Protein AF-A0A938SWK2-F1 (afdb_monomer)

Sequence (188 aa):
MWRLCRAVLAQYRLDPADELHGLPHWARVARNGYWLAAATGVSPRLVEPFALLHDACRENEDRDPGHGPRAAALAAVLTPELLELAAPQIELLREACAQHTRGRTVAHPELQVCWDADRLDLVRLGFALDRRRLCTEAARAVAEGELRLPPMDLPLFLARRWRVDSRGQTVPVLEFTPDLEDDDSDDE

Structure (mmCIF, N/CA/C/O backbone):
data_AF-A0A938SWK2-F1
#
_entry.id   AF-A0A938SWK2-F1
#
loop_
_atom_site.group_PDB
_atom_site.id
_atom_site.type_symbol
_atom_site.label_atom_id
_atom_site.label_alt_id
_atom_site.label_comp_id
_atom_site.label_asym_id
_atom_site.label_entity_id
_atom_site.label_seq_id
_atom_site.pdbx_PDB_ins_code
_atom_site.Cartn_x
_atom_site.Cartn_y
_atom_site.Cartn_z
_atom_site.occupancy
_atom_site.B_iso_or_equiv
_atom_site.auth_seq_id
_atom_site.auth_comp_id
_atom_site.auth_asym_id
_atom_site.auth_atom_id
_atom_site.pdbx_PDB_model_num
ATOM 1 N N . MET A 1 1 ? 0.330 13.004 -6.928 1.00 93.12 1 MET A N 1
ATOM 2 C CA . MET A 1 1 ? 0.401 11.529 -7.045 1.00 93.12 1 MET A CA 1
ATOM 3 C C . MET A 1 1 ? 0.484 10.944 -8.464 1.00 93.12 1 MET A C 1
ATOM 5 O O . MET A 1 1 ? 1.316 10.075 -8.679 1.00 93.12 1 MET A O 1
ATOM 9 N N . TRP A 1 2 ? -0.280 11.394 -9.474 1.00 94.44 2 TRP A N 1
ATOM 10 C CA . TRP A 1 2 ? -0.190 10.841 -10.852 1.00 94.44 2 TRP A CA 1
ATOM 11 C C . TRP A 1 2 ? 1.237 10.774 -11.449 1.00 94.44 2 TRP A C 1
ATOM 13 O O . TRP A 1 2 ? 1.563 9.857 -12.200 1.00 94.44 2 TRP A O 1
ATOM 23 N N . ARG A 1 3 ? 2.119 11.721 -11.090 1.00 96.69 3 ARG A N 1
ATOM 24 C CA . ARG A 1 3 ? 3.542 11.701 -11.476 1.00 96.69 3 ARG A CA 1
ATOM 25 C C . ARG A 1 3 ? 4.285 10.487 -10.913 1.00 96.69 3 ARG A C 1
ATOM 27 O O . ARG A 1 3 ? 5.066 9.887 -11.646 1.00 96.69 3 ARG A O 1
ATOM 34 N N . LEU A 1 4 ? 4.020 10.120 -9.656 1.00 97.94 4 LEU A N 1
ATOM 35 C CA . LEU A 1 4 ? 4.579 8.920 -9.036 1.00 97.94 4 LEU A CA 1
ATOM 36 C C . LEU A 1 4 ? 4.085 7.671 -9.762 1.00 97.94 4 LEU A C 1
ATOM 38 O O . LEU A 1 4 ? 4.905 6.853 -10.155 1.00 97.94 4 LEU A O 1
ATOM 42 N N . CYS A 1 5 ? 2.775 7.566 -10.018 1.00 98.06 5 CYS A N 1
ATOM 43 C CA . CYS A 1 5 ? 2.208 6.432 -10.753 1.00 98.06 5 CYS A CA 1
ATOM 44 C C . CYS A 1 5 ? 2.909 6.230 -12.105 1.00 98.06 5 CYS A C 1
ATOM 46 O O . CYS A 1 5 ? 3.379 5.134 -12.398 1.00 98.06 5 CYS A O 1
ATOM 48 N N . ARG A 1 6 ? 3.099 7.302 -12.887 1.00 96.75 6 ARG A N 1
ATOM 49 C CA . ARG A 1 6 ? 3.852 7.226 -14.150 1.00 96.75 6 ARG A CA 1
ATOM 50 C C . ARG A 1 6 ? 5.301 6.778 -13.968 1.00 96.75 6 ARG A C 1
ATOM 52 O O . ARG A 1 6 ? 5.783 5.984 -14.767 1.00 96.75 6 ARG A O 1
ATOM 59 N N . ALA A 1 7 ? 6.000 7.293 -12.957 1.00 97.69 7 ALA A N 1
ATOM 60 C CA . ALA A 1 7 ? 7.386 6.910 -12.687 1.00 97.69 7 ALA A CA 1
ATOM 61 C C . ALA A 1 7 ? 7.504 5.427 -12.296 1.00 97.69 7 ALA A C 1
ATOM 63 O O . ALA A 1 7 ? 8.411 4.737 -12.753 1.00 97.69 7 ALA A O 1
ATOM 64 N N . VAL A 1 8 ? 6.557 4.929 -11.500 1.00 98.06 8 VAL A N 1
ATOM 65 C CA . VAL A 1 8 ? 6.481 3.524 -11.089 1.00 98.06 8 VAL A CA 1
ATOM 66 C C . VAL A 1 8 ? 6.147 2.612 -12.271 1.00 98.06 8 VAL A C 1
ATOM 68 O O . VAL A 1 8 ? 6.822 1.602 -12.469 1.00 98.06 8 VAL A O 1
ATOM 71 N N . LEU A 1 9 ? 5.151 2.973 -13.083 1.00 97.88 9 LEU A N 1
ATOM 72 C CA . LEU A 1 9 ? 4.766 2.200 -14.267 1.00 97.88 9 LEU A CA 1
ATOM 73 C C . LEU A 1 9 ? 5.890 2.137 -15.306 1.00 97.88 9 LEU A C 1
ATOM 75 O O . LEU A 1 9 ? 6.043 1.119 -15.967 1.00 97.88 9 LEU A O 1
ATOM 79 N N . ALA A 1 10 ? 6.720 3.179 -15.417 1.00 96.88 10 ALA A N 1
ATOM 80 C CA . ALA A 1 10 ? 7.846 3.195 -16.351 1.00 96.88 10 ALA A CA 1
ATOM 81 C C . ALA A 1 10 ? 8.914 2.121 -16.063 1.00 96.88 10 ALA A C 1
ATOM 83 O O . ALA A 1 10 ? 9.651 1.752 -16.975 1.00 96.88 10 ALA A O 1
ATOM 84 N N . GLN A 1 11 ? 9.014 1.629 -14.821 1.00 95.62 11 GLN A N 1
ATOM 85 C CA . GLN A 1 11 ? 9.920 0.530 -14.458 1.00 95.62 11 GLN A CA 1
ATOM 86 C C . GLN A 1 11 ? 9.212 -0.816 -14.258 1.00 95.62 11 GLN A C 1
ATOM 88 O O . GLN A 1 11 ? 9.892 -1.840 -14.171 1.00 95.62 11 GLN A O 1
ATOM 93 N N . TYR A 1 12 ? 7.878 -0.824 -14.166 1.00 97.12 12 TYR A N 1
ATOM 94 C CA . TYR A 1 12 ? 7.099 -2.028 -13.891 1.00 97.12 12 TYR A CA 1
ATOM 95 C C . TYR A 1 12 ? 7.211 -3.012 -15.058 1.00 97.12 12 TYR A C 1
ATOM 97 O O . TYR A 1 12 ? 7.141 -2.623 -16.223 1.00 97.12 12 TYR A O 1
ATOM 105 N N . ARG A 1 13 ? 7.447 -4.289 -14.743 1.00 95.19 13 ARG A N 1
ATOM 106 C CA . ARG A 1 13 ? 7.787 -5.319 -15.741 1.00 95.19 13 ARG A CA 1
ATOM 107 C C . ARG A 1 13 ? 6.675 -6.327 -16.008 1.00 95.19 13 ARG A C 1
ATOM 109 O O . ARG A 1 13 ? 6.827 -7.145 -16.912 1.00 95.19 13 ARG A O 1
ATOM 116 N N . LEU A 1 14 ? 5.616 -6.295 -15.209 1.00 96.69 14 LEU A N 1
ATOM 117 C CA . LEU A 1 14 ? 4.466 -7.189 -15.319 1.00 96.69 14 LEU A CA 1
ATOM 118 C C . LEU A 1 14 ? 3.291 -6.438 -15.957 1.00 96.69 14 LEU A C 1
ATOM 120 O O . LEU A 1 14 ? 3.432 -5.268 -16.321 1.00 96.69 14 LEU A O 1
ATOM 124 N N . ASP A 1 15 ? 2.156 -7.109 -16.141 1.00 97.38 15 ASP A N 1
ATOM 125 C CA . ASP A 1 15 ? 0.978 -6.501 -16.763 1.00 97.38 15 ASP A CA 1
ATOM 126 C C . ASP A 1 15 ? 0.305 -5.513 -15.791 1.00 97.38 15 ASP A C 1
ATOM 128 O O . ASP A 1 15 ? -0.212 -5.934 -14.755 1.00 97.38 15 ASP A O 1
ATOM 132 N N . PRO A 1 16 ? 0.260 -4.197 -16.088 1.00 97.50 16 PRO A N 1
ATOM 133 C CA . PRO A 1 16 ? -0.440 -3.238 -15.237 1.00 97.50 16 PRO A CA 1
ATOM 134 C C . PRO A 1 16 ? -1.932 -3.548 -15.071 1.00 97.50 16 PRO A C 1
ATOM 136 O O . PRO A 1 16 ? -2.518 -3.124 -14.077 1.00 97.50 16 PRO A O 1
ATOM 139 N N . ALA A 1 17 ? -2.539 -4.258 -16.027 1.00 97.44 17 ALA A N 1
ATOM 140 C CA . ALA A 1 17 ? -3.948 -4.632 -15.990 1.00 97.44 17 ALA A CA 1
ATOM 141 C C . ALA A 1 17 ? -4.224 -5.916 -15.198 1.00 97.44 17 ALA A C 1
ATOM 143 O O . ALA A 1 17 ? -5.390 -6.290 -15.071 1.00 97.44 17 ALA A O 1
ATOM 144 N N . ASP A 1 18 ? -3.194 -6.577 -14.661 1.00 96.00 18 ASP A N 1
ATOM 145 C CA . ASP A 1 18 ? -3.377 -7.776 -13.855 1.00 96.00 18 ASP A CA 1
ATOM 146 C C . ASP A 1 18 ? -4.221 -7.485 -12.600 1.00 96.00 18 ASP A C 1
ATOM 148 O O . ASP A 1 18 ? -3.966 -6.552 -11.833 1.00 96.00 18 ASP A O 1
ATOM 152 N N . GLU A 1 19 ? -5.247 -8.304 -12.374 1.00 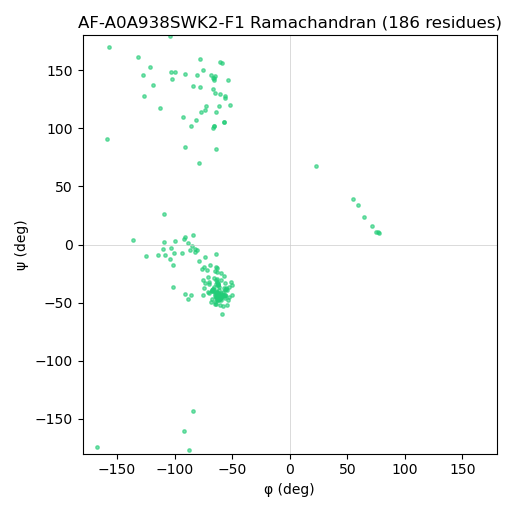94.31 19 GLU A N 1
ATOM 153 C CA . GLU A 1 19 ? -6.183 -8.122 -11.260 1.00 94.31 19 GLU A CA 1
ATOM 154 C C . GLU A 1 19 ? -5.591 -8.515 -9.898 1.00 94.31 19 GLU A C 1
ATOM 156 O O . GLU A 1 19 ? -6.116 -8.102 -8.855 1.00 94.31 19 GLU A O 1
ATOM 161 N N . LE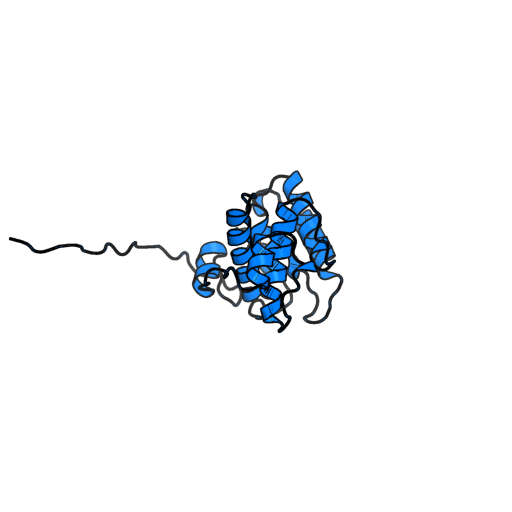U A 1 20 ? -4.516 -9.312 -9.884 1.00 94.06 20 LEU A N 1
ATOM 162 C CA . LEU A 1 20 ? -3.915 -9.877 -8.678 1.00 94.06 20 LEU A CA 1
ATOM 163 C C . LEU A 1 20 ? -2.823 -8.968 -8.104 1.00 94.06 20 LEU A C 1
ATOM 165 O O . LEU A 1 20 ? -2.799 -8.768 -6.886 1.00 94.06 20 LEU A O 1
ATOM 169 N N . HIS A 1 21 ? -1.962 -8.393 -8.944 1.00 95.12 21 HIS A N 1
ATOM 170 C CA . HIS A 1 21 ? -0.812 -7.585 -8.517 1.00 95.12 21 HIS A CA 1
ATOM 171 C C . HIS A 1 21 ? -0.606 -6.285 -9.317 1.00 95.12 21 HIS A C 1
ATOM 173 O O . HIS A 1 21 ? 0.366 -5.574 -9.052 1.00 95.12 21 HIS A O 1
ATOM 179 N N . GLY A 1 22 ? -1.499 -5.953 -10.257 1.00 97.00 22 GLY A N 1
ATOM 180 C CA . GLY A 1 22 ? -1.452 -4.727 -11.058 1.00 97.00 22 GLY A CA 1
ATOM 181 C C . GLY A 1 22 ? -2.237 -3.543 -10.470 1.00 97.00 22 GLY A C 1
ATOM 182 O O . GLY A 1 22 ? -2.585 -3.491 -9.286 1.00 97.00 22 GLY A O 1
ATOM 183 N N . LEU A 1 23 ? -2.556 -2.569 -11.328 1.00 98.25 23 LEU A N 1
ATOM 184 C CA . LEU A 1 23 ? -3.271 -1.333 -10.985 1.00 98.25 23 LEU A CA 1
ATOM 185 C C . LEU A 1 23 ? -4.621 -1.550 -10.279 1.00 98.25 23 LEU A C 1
ATOM 187 O O . LEU A 1 23 ? -4.901 -0.781 -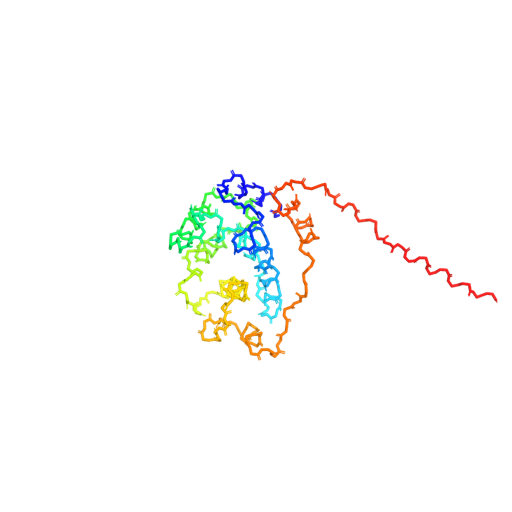9.353 1.00 98.25 23 LEU A O 1
ATOM 191 N N . PRO A 1 24 ? -5.455 -2.551 -10.637 1.00 98.31 24 PRO A N 1
ATOM 192 C CA . PRO A 1 24 ? -6.675 -2.852 -9.890 1.00 98.31 24 PRO A CA 1
ATOM 193 C C . PRO A 1 24 ? -6.412 -3.136 -8.408 1.00 98.31 24 PRO A C 1
ATOM 195 O O . PRO A 1 24 ? -7.077 -2.568 -7.539 1.00 98.31 24 PRO A O 1
ATOM 198 N N . HIS A 1 25 ? -5.406 -3.963 -8.108 1.00 98.19 25 HIS A N 1
ATOM 199 C CA . HIS A 1 25 ? -4.996 -4.255 -6.738 1.00 98.19 25 HIS A CA 1
ATOM 200 C C . HIS A 1 25 ? -4.469 -2.999 -6.044 1.00 98.19 25 HIS A C 1
ATOM 202 O O . HIS A 1 25 ? -4.972 -2.628 -4.982 1.00 98.19 25 HIS A O 1
ATOM 208 N N . TRP A 1 26 ? -3.535 -2.277 -6.667 1.00 98.62 26 TRP A N 1
ATOM 209 C CA . TRP A 1 26 ? -2.960 -1.070 -6.069 1.00 98.62 26 TRP A CA 1
ATOM 210 C C . TRP A 1 26 ? -4.047 -0.037 -5.745 1.00 98.62 26 TRP A C 1
ATOM 212 O O . TRP A 1 26 ? -4.029 0.582 -4.679 1.00 98.62 26 TRP A O 1
ATOM 222 N N . ALA A 1 27 ? -5.030 0.147 -6.631 1.00 98.62 27 ALA A N 1
ATOM 223 C CA . ALA A 1 27 ? -6.137 1.071 -6.408 1.00 98.62 27 ALA A CA 1
ATOM 224 C C . ALA A 1 27 ? -6.988 0.648 -5.204 1.00 98.62 27 ALA A C 1
ATOM 226 O O . ALA A 1 27 ? -7.295 1.482 -4.344 1.00 98.62 27 ALA A O 1
ATOM 227 N N . ARG A 1 28 ? -7.324 -0.646 -5.090 1.00 98.69 28 ARG A N 1
ATOM 228 C CA . ARG A 1 28 ? -8.051 -1.191 -3.931 1.00 98.69 28 ARG A CA 1
ATOM 229 C C . ARG A 1 28 ? -7.277 -0.985 -2.632 1.00 98.69 28 ARG A C 1
ATOM 231 O O . ARG A 1 28 ? -7.895 -0.548 -1.659 1.00 98.69 28 ARG A O 1
ATOM 238 N N . VAL A 1 29 ? -5.955 -1.185 -2.629 1.00 98.81 29 VAL A N 1
ATOM 239 C CA . VAL A 1 29 ? -5.083 -0.880 -1.478 1.00 98.81 29 VAL A CA 1
ATOM 240 C C . VAL A 1 29 ? -5.158 0.601 -1.115 1.00 98.81 29 VAL A C 1
ATOM 242 O O . VAL A 1 29 ? -5.404 0.932 0.043 1.00 98.81 29 VAL A O 1
ATOM 245 N N . ALA A 1 30 ? -5.044 1.512 -2.083 1.00 98.75 30 ALA A N 1
ATOM 246 C CA . ALA A 1 30 ? -5.159 2.943 -1.808 1.00 98.75 30 ALA A CA 1
ATOM 247 C C . ALA A 1 30 ? -6.531 3.308 -1.206 1.00 98.75 30 ALA A C 1
ATOM 249 O O . ALA A 1 30 ? -6.604 4.020 -0.203 1.00 98.75 30 ALA A O 1
ATOM 250 N N . ARG A 1 31 ? -7.635 2.780 -1.750 1.00 98.56 31 ARG A N 1
ATOM 251 C CA . ARG A 1 31 ? -8.987 2.987 -1.192 1.00 98.56 31 ARG A CA 1
ATOM 252 C C . ARG A 1 31 ? -9.129 2.441 0.218 1.00 98.56 31 ARG A C 1
ATOM 254 O O . ARG A 1 31 ? -9.696 3.131 1.064 1.00 98.56 31 ARG A O 1
ATOM 261 N N . ASN A 1 32 ? -8.619 1.237 0.477 1.00 98.81 32 ASN A N 1
ATOM 262 C CA . ASN A 1 32 ? -8.636 0.644 1.813 1.00 98.81 32 ASN A CA 1
ATOM 263 C C . ASN A 1 32 ? -7.857 1.530 2.791 1.00 98.81 32 ASN A C 1
ATOM 265 O O . ASN A 1 32 ? -8.357 1.843 3.868 1.00 98.81 32 ASN A O 1
ATOM 269 N N . GLY A 1 33 ? -6.670 1.991 2.389 1.00 98.81 33 GLY A N 1
ATOM 270 C CA . GLY A 1 33 ? -5.813 2.847 3.203 1.00 98.81 33 GLY A CA 1
ATOM 271 C C . GLY A 1 33 ? -6.447 4.196 3.527 1.00 98.81 33 GLY A C 1
ATOM 272 O O . GLY A 1 33 ? -6.369 4.633 4.670 1.00 98.81 33 GLY A O 1
ATOM 273 N N . TYR A 1 34 ? -7.138 4.833 2.576 1.00 98.75 34 TYR A N 1
ATOM 274 C CA . TYR A 1 34 ? -7.866 6.078 2.847 1.00 98.75 34 TYR A CA 1
ATOM 275 C C . TYR A 1 34 ? -8.993 5.890 3.855 1.00 98.75 34 TYR A C 1
ATOM 277 O O . TYR A 1 34 ? -9.145 6.706 4.765 1.00 98.75 34 TYR A O 1
ATOM 285 N N . TRP A 1 35 ? -9.769 4.817 3.703 1.00 98.75 35 TRP A N 1
ATOM 286 C CA . TRP A 1 35 ? -10.851 4.508 4.630 1.00 98.75 35 TRP A CA 1
ATOM 287 C C . TRP A 1 35 ? -10.317 4.204 6.037 1.00 98.75 35 TRP A C 1
ATOM 289 O O . TRP A 1 35 ? -10.810 4.766 7.013 1.00 98.75 35 TRP A O 1
ATOM 299 N N . LEU A 1 36 ? -9.260 3.390 6.139 1.00 98.81 36 LEU A N 1
ATOM 300 C CA . LEU A 1 36 ? -8.611 3.061 7.409 1.00 98.81 36 LEU A CA 1
ATOM 301 C C . LEU A 1 36 ? -8.010 4.298 8.080 1.00 98.81 36 LEU A C 1
ATOM 303 O O . LEU A 1 36 ? -8.269 4.525 9.256 1.00 98.81 36 LEU A O 1
ATOM 307 N N . ALA A 1 37 ? -7.267 5.125 7.340 1.00 98.69 37 ALA A N 1
ATOM 308 C CA . ALA A 1 37 ? -6.673 6.352 7.863 1.00 98.69 37 ALA A CA 1
ATOM 309 C C . ALA A 1 37 ? -7.732 7.285 8.473 1.00 98.69 37 ALA A C 1
ATOM 311 O O . ALA A 1 37 ? -7.539 7.799 9.576 1.00 98.69 37 ALA A O 1
ATOM 312 N N . ALA A 1 38 ? -8.875 7.446 7.794 1.00 98.50 38 ALA A N 1
ATOM 313 C CA . ALA A 1 38 ? -10.004 8.213 8.311 1.00 98.50 38 ALA A CA 1
ATOM 314 C C . ALA A 1 38 ? -10.608 7.573 9.574 1.00 98.50 38 ALA A C 1
ATOM 316 O O . ALA A 1 38 ? -10.836 8.271 10.560 1.00 98.50 38 ALA A O 1
ATOM 317 N N . ALA A 1 39 ? -10.816 6.253 9.575 1.00 98.19 39 ALA A N 1
ATOM 318 C CA . ALA A 1 39 ? -11.389 5.523 10.707 1.00 98.19 39 ALA A CA 1
ATOM 319 C C . ALA A 1 39 ? -10.487 5.518 11.955 1.00 98.19 39 ALA A C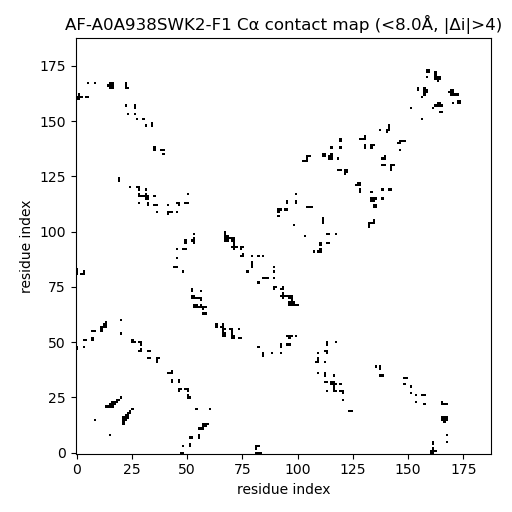 1
ATOM 321 O O . ALA A 1 39 ? -10.989 5.444 13.075 1.00 98.19 39 ALA A O 1
ATOM 322 N N . THR A 1 40 ? -9.165 5.597 11.784 1.00 97.94 40 THR A N 1
ATOM 323 C CA . THR A 1 40 ? -8.198 5.565 12.892 1.00 97.94 40 THR A CA 1
ATOM 324 C C . THR A 1 40 ? -7.618 6.931 13.256 1.00 97.94 40 THR A C 1
ATOM 326 O O . THR A 1 40 ? -6.798 7.009 14.169 1.00 97.94 40 THR A O 1
ATOM 329 N N . GLY A 1 41 ? -7.974 8.002 12.538 1.00 98.25 41 GLY A N 1
ATOM 330 C CA . GLY A 1 41 ? -7.384 9.334 12.728 1.00 98.25 41 GLY A CA 1
ATOM 331 C C . GLY A 1 41 ? -5.887 9.407 12.394 1.00 98.25 41 GLY A C 1
ATOM 332 O O . GLY A 1 41 ? -5.175 10.264 12.913 1.00 98.25 41 GLY A O 1
ATOM 333 N N . VAL A 1 42 ? -5.392 8.493 11.556 1.00 97.81 42 VAL A N 1
ATOM 334 C CA . VAL A 1 42 ? -3.979 8.413 11.156 1.00 97.81 42 VAL A CA 1
ATOM 335 C C . VAL A 1 42 ? -3.758 9.234 9.886 1.00 97.81 42 VAL A C 1
ATOM 337 O O . VAL A 1 42 ? -4.631 9.327 9.027 1.00 97.81 42 VAL A O 1
ATOM 340 N N . SER A 1 43 ? -2.573 9.833 9.749 1.00 98.12 43 SER A N 1
ATOM 341 C CA . SER A 1 43 ? -2.180 10.555 8.535 1.00 98.12 43 SER A CA 1
ATOM 342 C C . SER A 1 43 ? -2.291 9.649 7.294 1.00 98.12 43 SER A C 1
ATOM 344 O O . SER A 1 43 ? -1.688 8.577 7.266 1.00 98.12 43 SER A O 1
ATOM 346 N N . PRO A 1 44 ? -2.996 10.071 6.226 1.00 98.19 44 PRO A N 1
ATOM 347 C CA . PRO A 1 44 ? -3.121 9.277 5.006 1.00 98.19 44 PRO A CA 1
ATOM 348 C C . PRO A 1 44 ? -1.932 9.455 4.045 1.00 98.19 44 PRO A C 1
ATOM 350 O O . PRO A 1 44 ? -1.994 8.997 2.906 1.00 98.19 44 PRO A O 1
ATOM 353 N N . ARG A 1 45 ? -0.857 10.151 4.445 1.00 97.94 45 ARG A N 1
ATOM 354 C CA . ARG A 1 45 ? 0.227 10.552 3.529 1.00 97.94 45 ARG A CA 1
ATOM 355 C C . ARG A 1 45 ? 0.958 9.371 2.893 1.00 97.94 45 ARG A C 1
ATOM 357 O O . ARG A 1 45 ? 1.338 9.460 1.732 1.00 97.94 45 ARG A O 1
ATOM 364 N N . LEU A 1 46 ? 1.115 8.268 3.621 1.00 98.56 46 LEU A N 1
ATOM 365 C CA . LEU A 1 46 ? 1.774 7.066 3.105 1.00 98.56 46 LEU A CA 1
ATOM 366 C C . LEU A 1 46 ? 0.882 6.217 2.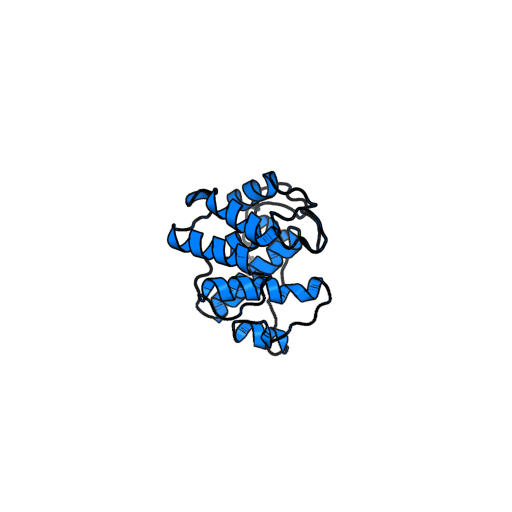188 1.00 98.56 46 LEU A C 1
ATOM 368 O O . LEU A 1 46 ? 1.417 5.371 1.480 1.00 98.56 46 LEU A O 1
ATOM 372 N N . VAL A 1 47 ? -0.438 6.438 2.164 1.00 98.75 47 VAL A N 1
ATOM 373 C CA . VAL A 1 47 ? -1.409 5.528 1.527 1.00 98.75 47 VAL A CA 1
ATOM 374 C C . VAL A 1 47 ? -1.133 5.323 0.038 1.00 98.75 47 VAL A C 1
ATOM 376 O O . VAL A 1 47 ? -0.909 4.193 -0.386 1.00 98.75 47 VAL A O 1
ATOM 379 N N . GLU A 1 48 ? -1.142 6.387 -0.769 1.00 98.62 48 GLU A N 1
ATOM 380 C CA . GLU A 1 48 ? -0.913 6.238 -2.212 1.00 98.62 48 GLU A CA 1
ATOM 381 C C . GLU A 1 48 ? 0.541 5.889 -2.568 1.00 98.62 48 GLU A C 1
ATOM 383 O O . GLU A 1 48 ? 0.719 5.009 -3.412 1.00 98.62 48 GLU A O 1
ATOM 388 N N . PRO A 1 49 ? 1.582 6.478 -1.938 1.00 98.81 49 PRO A N 1
ATOM 389 C CA . PRO A 1 49 ? 2.956 6.039 -2.166 1.00 98.81 49 PRO A CA 1
ATOM 390 C C . PRO A 1 49 ? 3.157 4.547 -1.883 1.00 98.81 49 PRO A C 1
ATOM 392 O O . PRO A 1 49 ? 3.757 3.851 -2.696 1.00 98.81 49 PRO A O 1
ATOM 395 N N . PHE A 1 50 ? 2.615 4.033 -0.775 1.00 98.88 50 PHE A N 1
ATOM 396 C CA . PHE A 1 50 ? 2.684 2.610 -0.448 1.00 98.88 50 PHE A CA 1
ATOM 397 C C . PHE A 1 50 ? 1.923 1.760 -1.468 1.00 98.88 50 PHE A C 1
ATOM 399 O O . PHE A 1 50 ? 2.484 0.807 -2.007 1.00 98.88 50 PHE A O 1
ATOM 406 N N . ALA A 1 51 ? 0.677 2.129 -1.776 1.00 98.81 51 ALA A N 1
ATOM 407 C CA . ALA A 1 51 ? -0.157 1.397 -2.722 1.00 98.81 51 ALA A CA 1
ATOM 408 C C . ALA A 1 51 ? 0.511 1.264 -4.097 1.00 98.81 51 ALA A C 1
ATOM 410 O O . ALA A 1 51 ? 0.532 0.174 -4.656 1.00 98.81 51 ALA A O 1
ATOM 411 N N . LEU A 1 52 ? 1.120 2.343 -4.596 1.00 98.81 52 LEU A N 1
ATOM 412 C CA . LEU A 1 52 ? 1.834 2.342 -5.870 1.00 98.81 52 LEU A CA 1
ATOM 413 C C . LEU A 1 52 ? 3.153 1.562 -5.823 1.00 98.81 52 LEU A C 1
ATOM 415 O O . LEU A 1 52 ? 3.581 1.087 -6.861 1.00 98.81 52 LEU A O 1
ATOM 419 N N . LEU A 1 53 ? 3.830 1.447 -4.676 1.00 98.75 53 LEU A N 1
ATOM 420 C CA . LEU A 1 53 ? 5.191 0.896 -4.620 1.00 98.75 53 LEU A CA 1
ATOM 421 C C . LEU A 1 53 ? 5.277 -0.554 -4.145 1.00 98.75 53 LEU A C 1
ATOM 423 O O . LEU A 1 53 ? 6.146 -1.272 -4.635 1.00 98.75 53 LEU A O 1
ATOM 427 N N . HIS A 1 54 ? 4.449 -0.977 -3.186 1.00 98.69 54 HIS A N 1
ATOM 428 C CA . HIS A 1 54 ? 4.684 -2.202 -2.405 1.00 98.69 54 HIS A CA 1
ATOM 429 C C . HIS A 1 54 ? 4.868 -3.471 -3.259 1.00 98.69 54 HIS A C 1
ATOM 431 O O . HIS A 1 54 ? 5.752 -4.271 -2.951 1.00 98.69 54 HIS A O 1
ATOM 437 N N . ASP A 1 55 ? 4.118 -3.581 -4.361 1.00 98.12 55 ASP A N 1
ATOM 438 C CA . ASP A 1 55 ? 4.168 -4.671 -5.345 1.00 98.12 55 ASP A CA 1
ATOM 439 C C . ASP A 1 55 ? 4.784 -4.257 -6.700 1.00 98.12 55 ASP A C 1
ATOM 441 O O . ASP A 1 55 ? 4.919 -5.064 -7.620 1.00 98.12 55 ASP A O 1
ATOM 445 N N . ALA A 1 56 ? 5.238 -3.011 -6.855 1.00 97.38 56 ALA A N 1
ATOM 446 C CA . ALA A 1 56 ? 5.757 -2.520 -8.135 1.00 97.38 56 ALA A CA 1
ATO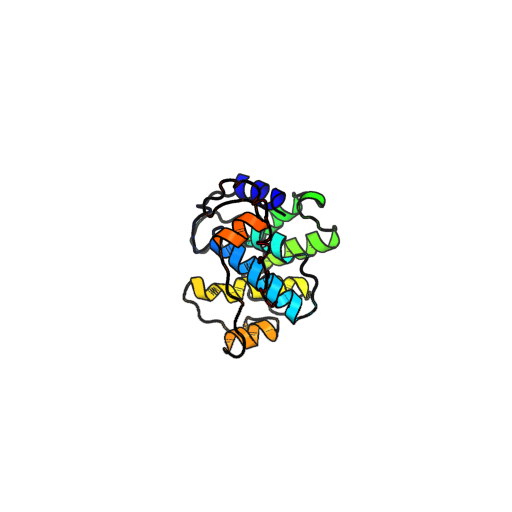M 447 C C . ALA A 1 56 ? 7.140 -3.065 -8.513 1.00 97.38 56 ALA A C 1
ATOM 449 O O . ALA A 1 56 ? 7.604 -2.867 -9.636 1.00 97.38 56 ALA A O 1
ATOM 450 N N . CYS A 1 57 ? 7.822 -3.735 -7.587 1.00 97.75 57 CYS A N 1
ATOM 451 C CA . CYS A 1 57 ? 9.116 -4.361 -7.839 1.00 97.75 57 CYS A CA 1
ATOM 452 C C . CYS A 1 57 ? 9.030 -5.887 -7.858 1.00 97.75 57 CYS A C 1
ATOM 454 O O . CYS A 1 57 ? 10.020 -6.559 -7.546 1.00 97.75 57 CYS A O 1
ATOM 456 N N . ARG A 1 58 ? 7.862 -6.444 -8.189 1.00 97.62 58 ARG A N 1
ATOM 457 C CA . ARG A 1 58 ? 7.732 -7.871 -8.473 1.00 97.62 58 ARG A CA 1
ATOM 458 C C . ARG A 1 58 ? 8.494 -8.255 -9.742 1.00 97.62 58 ARG A C 1
ATOM 460 O O . ARG A 1 58 ? 8.539 -7.503 -10.713 1.00 97.62 58 ARG A O 1
ATOM 467 N N . GLU A 1 59 ? 9.114 -9.426 -9.717 1.00 96.69 59 GLU A N 1
ATOM 468 C CA . GLU A 1 59 ? 9.811 -10.036 -10.857 1.00 96.69 59 GLU A CA 1
ATOM 469 C C . GLU A 1 59 ? 8.968 -11.130 -11.530 1.00 96.69 59 GLU A C 1
ATOM 471 O O . GLU A 1 59 ? 9.265 -11.521 -12.657 1.00 96.69 59 GLU A O 1
ATOM 476 N N . ASN A 1 60 ? 7.940 -11.635 -10.841 1.00 94.56 60 ASN A N 1
ATOM 477 C CA . ASN A 1 60 ? 6.985 -12.629 -11.328 1.00 94.56 60 ASN A CA 1
ATOM 478 C C . ASN A 1 60 ? 5.665 -12.568 -10.536 1.00 94.56 60 ASN A C 1
ATOM 480 O O . ASN A 1 60 ? 5.579 -11.924 -9.487 1.00 94.56 60 ASN A O 1
ATOM 484 N N . GLU A 1 61 ? 4.657 -13.285 -11.034 1.00 90.81 61 GLU A N 1
ATOM 485 C CA . GLU A 1 61 ? 3.330 -13.404 -10.409 1.00 90.81 61 GLU A CA 1
ATOM 486 C C . GLU A 1 61 ? 3.261 -14.456 -9.288 1.00 90.81 61 GLU A C 1
ATOM 488 O O . GLU A 1 61 ? 2.238 -14.578 -8.616 1.00 90.81 61 GLU A O 1
ATOM 493 N N . ASP A 1 62 ? 4.345 -15.201 -9.045 1.00 91.31 62 ASP A N 1
ATOM 494 C CA . ASP A 1 62 ? 4.392 -16.257 -8.032 1.00 91.31 62 ASP A CA 1
ATOM 495 C C . ASP A 1 62 ? 4.706 -15.682 -6.633 1.00 91.31 62 ASP A C 1
ATOM 497 O O . ASP A 1 62 ? 4.247 -14.616 -6.232 1.00 91.31 62 ASP A O 1
ATOM 501 N N . ARG A 1 63 ? 5.480 -16.402 -5.812 1.00 88.12 63 ARG A N 1
ATOM 502 C CA . ARG A 1 63 ? 5.717 -16.048 -4.404 1.00 88.12 63 ARG A CA 1
ATOM 503 C C . ARG A 1 63 ? 6.576 -14.796 -4.213 1.00 88.12 63 ARG A C 1
ATOM 505 O O . ARG A 1 63 ? 6.450 -14.144 -3.179 1.00 88.12 63 ARG A O 1
ATOM 512 N N . ASP A 1 64 ? 7.513 -14.569 -5.131 1.00 95.56 64 ASP A N 1
ATOM 513 C CA . ASP A 1 64 ? 8.516 -13.498 -5.137 1.00 95.56 64 ASP A CA 1
ATOM 514 C C . ASP A 1 64 ? 8.847 -12.878 -3.758 1.00 95.56 64 ASP A C 1
ATOM 516 O O . ASP A 1 64 ? 8.544 -11.719 -3.503 1.00 95.56 64 ASP A O 1
ATOM 520 N N . PRO A 1 65 ? 9.478 -13.595 -2.814 1.00 94.50 65 PRO A N 1
ATOM 521 C CA . PRO A 1 65 ? 9.667 -13.098 -1.444 1.00 94.50 65 PRO A CA 1
ATOM 522 C C . PRO A 1 65 ? 10.550 -11.834 -1.331 1.00 94.50 65 PRO A C 1
ATOM 524 O O . PRO A 1 65 ? 10.675 -11.272 -0.239 1.00 94.50 65 PRO A O 1
ATOM 527 N N . GLY A 1 66 ? 11.188 -11.408 -2.428 1.00 97.38 66 GLY A N 1
ATOM 528 C CA . GLY A 1 66 ? 12.067 -10.243 -2.503 1.00 97.38 66 GLY A CA 1
ATOM 529 C C . GLY A 1 66 ? 11.390 -8.936 -2.935 1.00 97.38 66 GLY A C 1
ATOM 530 O O . GLY A 1 66 ? 12.045 -7.896 -2.847 1.00 97.38 66 GLY A O 1
ATOM 531 N N . HIS A 1 67 ? 10.116 -8.945 -3.358 1.00 98.06 67 HIS A N 1
ATOM 532 C CA . HIS A 1 67 ? 9.473 -7.741 -3.915 1.00 98.06 67 HIS A CA 1
ATOM 533 C C . HIS A 1 67 ? 9.392 -6.585 -2.912 1.00 98.06 67 HIS A C 1
ATOM 535 O O . HIS A 1 67 ? 9.765 -5.468 -3.258 1.00 98.06 67 HIS A O 1
ATOM 541 N N . GLY A 1 68 ? 9.031 -6.846 -1.650 1.00 98.38 68 GLY A N 1
ATOM 542 C CA . GLY A 1 68 ? 8.967 -5.814 -0.607 1.00 98.38 68 GLY A CA 1
ATOM 543 C C . GLY A 1 68 ? 10.305 -5.086 -0.381 1.00 98.38 68 GLY A C 1
ATOM 544 O O . GLY A 1 68 ? 10.352 -3.857 -0.458 1.00 98.38 68 GLY A O 1
ATOM 545 N N . PRO A 1 69 ? 11.424 -5.800 -0.137 1.00 98.50 69 PRO A N 1
ATOM 546 C CA . PRO A 1 69 ? 12.750 -5.184 -0.062 1.00 98.50 69 PRO A CA 1
ATOM 547 C C . PRO A 1 69 ? 13.157 -4.397 -1.316 1.00 98.50 69 PRO A C 1
ATOM 549 O O . PRO A 1 69 ? 13.743 -3.322 -1.184 1.00 98.50 69 PRO A O 1
ATOM 552 N N . ARG A 1 70 ? 12.831 -4.882 -2.524 1.00 98.62 70 ARG A N 1
ATOM 553 C CA . ARG A 1 70 ? 13.099 -4.129 -3.762 1.00 98.62 70 ARG A CA 1
ATOM 554 C C . ARG A 1 70 ? 12.236 -2.868 -3.865 1.00 98.62 70 ARG A C 1
ATOM 556 O O . ARG A 1 70 ? 12.765 -1.818 -4.210 1.00 98.62 70 ARG A O 1
ATOM 563 N N . ALA A 1 71 ? 10.964 -2.930 -3.474 1.00 98.56 71 ALA A N 1
ATOM 564 C CA . ALA A 1 71 ? 10.076 -1.769 -3.401 1.00 98.56 71 ALA A CA 1
ATOM 565 C C . ALA A 1 71 ? 10.593 -0.714 -2.408 1.00 98.56 71 ALA A C 1
ATOM 567 O O . ALA A 1 71 ? 10.567 0.483 -2.690 1.00 98.56 71 ALA A O 1
ATOM 568 N N . ALA A 1 72 ? 11.140 -1.144 -1.269 1.00 98.62 72 ALA A N 1
ATOM 569 C CA . ALA A 1 72 ? 11.791 -0.249 -0.314 1.00 98.62 72 ALA A CA 1
ATOM 570 C C . ALA A 1 72 ? 13.073 0.393 -0.880 1.00 98.62 72 ALA A C 1
ATOM 572 O O . ALA A 1 72 ? 13.356 1.557 -0.596 1.00 98.62 72 ALA A O 1
ATOM 573 N N . ALA A 1 73 ? 13.846 -0.342 -1.686 1.00 98.56 73 ALA A N 1
ATOM 574 C CA . ALA A 1 73 ? 15.005 0.208 -2.387 1.00 98.56 73 ALA A CA 1
ATOM 575 C C . ALA A 1 73 ? 14.590 1.224 -3.466 1.00 98.56 73 ALA A C 1
ATOM 577 O O . ALA A 1 73 ? 15.223 2.272 -3.579 1.00 98.56 73 ALA A O 1
ATOM 578 N N . LEU A 1 74 ? 13.498 0.965 -4.197 1.00 98.31 74 LEU A N 1
ATOM 579 C CA . LEU A 1 74 ? 12.919 1.921 -5.143 1.00 98.31 74 LEU A CA 1
ATOM 580 C C . LEU A 1 74 ? 12.470 3.203 -4.426 1.00 98.31 74 LEU A C 1
ATOM 582 O O . LEU A 1 74 ? 12.840 4.295 -4.843 1.00 98.31 74 LEU A O 1
ATOM 586 N N . ALA A 1 75 ? 11.751 3.088 -3.307 1.00 98.06 75 ALA A N 1
ATOM 587 C CA . ALA A 1 75 ? 11.322 4.244 -2.516 1.00 98.06 75 ALA A CA 1
ATOM 588 C C . ALA A 1 75 ? 12.497 5.134 -2.062 1.00 98.06 75 ALA A C 1
ATOM 590 O O . ALA A 1 75 ? 12.351 6.349 -1.997 1.00 98.06 75 ALA A O 1
ATOM 591 N N . ALA A 1 76 ? 13.668 4.545 -1.789 1.00 97.25 76 ALA A N 1
ATOM 592 C CA . ALA A 1 76 ? 14.856 5.269 -1.335 1.00 97.25 76 ALA A CA 1
ATOM 593 C C . ALA A 1 76 ? 15.527 6.132 -2.420 1.00 97.25 76 ALA A C 1
ATOM 595 O O . ALA A 1 76 ? 16.272 7.050 -2.084 1.00 97.25 76 ALA A O 1
ATOM 596 N N . VAL A 1 77 ? 15.303 5.828 -3.703 1.00 96.94 77 VAL A N 1
ATOM 597 C CA . VAL A 1 77 ? 15.915 6.560 -4.828 1.00 96.94 77 VAL A CA 1
ATOM 598 C C . VAL A 1 77 ? 14.965 7.568 -5.479 1.00 96.94 77 VAL A C 1
ATOM 600 O O . VAL A 1 77 ? 15.388 8.341 -6.337 1.00 96.94 77 VAL A O 1
ATOM 603 N N . LEU A 1 78 ? 13.687 7.575 -5.089 1.00 96.94 78 LEU A N 1
ATOM 604 C CA . LEU A 1 78 ? 12.706 8.558 -5.545 1.00 96.94 78 LEU A CA 1
ATOM 605 C C . LEU A 1 78 ? 12.849 9.861 -4.754 1.00 96.94 78 LEU A C 1
ATOM 607 O O . LEU A 1 78 ? 13.167 9.857 -3.566 1.00 96.94 78 LEU A O 1
ATOM 611 N N . THR A 1 79 ? 12.603 10.995 -5.413 1.00 96.88 79 THR A N 1
ATOM 612 C CA . THR A 1 79 ? 12.761 12.294 -4.754 1.00 96.88 79 THR A CA 1
ATOM 613 C C . THR A 1 79 ? 11.600 12.578 -3.789 1.00 96.88 79 THR A C 1
ATOM 615 O O . THR A 1 79 ? 10.466 12.154 -4.052 1.00 96.88 79 THR A O 1
ATOM 618 N N . PRO A 1 80 ? 11.836 13.336 -2.701 1.00 96.75 80 PRO A N 1
ATOM 619 C CA . PRO A 1 80 ? 10.783 13.775 -1.784 1.00 96.75 80 PRO A CA 1
ATOM 620 C C . PRO A 1 80 ? 9.612 14.479 -2.480 1.00 96.75 80 PRO A C 1
ATOM 622 O O . PRO A 1 80 ? 8.458 14.274 -2.113 1.00 96.75 80 PRO A O 1
ATOM 625 N N . GLU A 1 81 ? 9.885 15.267 -3.522 1.00 97.00 81 GLU A N 1
ATOM 626 C CA . GLU A 1 81 ? 8.874 15.997 -4.295 1.00 97.00 81 GLU A CA 1
ATOM 627 C C . GLU A 1 81 ? 8.001 15.060 -5.130 1.00 97.00 81 GLU A C 1
ATOM 629 O O . GLU A 1 81 ? 6.817 15.329 -5.320 1.00 97.00 81 GLU A O 1
ATOM 634 N N . LEU A 1 82 ? 8.575 13.965 -5.640 1.00 97.56 82 LEU A N 1
ATOM 635 C CA . LEU A 1 82 ? 7.831 12.968 -6.403 1.00 97.56 82 LEU A CA 1
ATOM 636 C C . LEU A 1 82 ? 6.951 12.104 -5.493 1.00 97.56 82 LEU A C 1
ATOM 638 O O . LEU A 1 82 ? 5.836 11.758 -5.881 1.00 97.56 82 LEU A O 1
ATOM 642 N N . LEU A 1 83 ? 7.450 11.774 -4.299 1.00 97.56 83 LEU A N 1
ATOM 643 C CA . LEU A 1 83 ? 6.704 11.041 -3.272 1.00 97.56 83 LEU A CA 1
ATOM 644 C C . LEU A 1 83 ? 5.684 11.920 -2.535 1.00 97.56 83 LEU A C 1
ATOM 646 O O . LEU A 1 83 ? 4.742 11.388 -1.959 1.00 97.56 83 LEU A O 1
ATOM 650 N N . GLU A 1 84 ? 5.865 13.243 -2.553 1.00 97.31 84 GLU A N 1
ATOM 651 C CA . GLU A 1 84 ? 5.111 14.211 -1.744 1.00 97.31 84 GLU A CA 1
ATOM 652 C C . GLU A 1 84 ? 5.256 13.943 -0.223 1.00 97.31 84 GLU A C 1
ATOM 654 O O . GLU A 1 84 ? 4.333 14.170 0.567 1.00 97.31 84 GLU A O 1
ATOM 659 N N . LEU A 1 85 ? 6.439 13.468 0.195 1.00 98.00 85 LEU A N 1
ATOM 660 C CA . LEU A 1 85 ? 6.764 13.049 1.566 1.00 98.00 85 LEU A CA 1
ATOM 661 C C . LEU A 1 85 ? 8.033 13.725 2.094 1.00 98.00 85 LEU A C 1
ATOM 663 O O . LEU A 1 85 ? 9.000 13.920 1.364 1.00 98.00 85 LEU A O 1
ATOM 667 N N . ALA A 1 86 ? 8.063 14.015 3.397 1.00 96.88 86 ALA A N 1
ATOM 668 C CA . ALA A 1 86 ? 9.284 14.437 4.083 1.00 96.88 86 ALA A CA 1
ATOM 669 C C . ALA A 1 86 ? 10.207 13.239 4.375 1.00 96.88 86 ALA A C 1
ATOM 671 O O . ALA A 1 86 ? 9.746 12.104 4.471 1.00 96.88 86 ALA A O 1
ATOM 672 N N . ALA A 1 87 ? 11.501 13.485 4.611 1.00 96.38 87 ALA A N 1
ATOM 673 C CA . ALA A 1 87 ? 12.485 12.420 4.850 1.00 96.38 87 ALA A CA 1
ATOM 674 C C . ALA A 1 87 ? 12.074 11.385 5.929 1.00 96.38 87 ALA A C 1
ATOM 676 O O . ALA A 1 87 ? 12.181 10.191 5.651 1.00 96.38 87 ALA A O 1
ATOM 677 N N . PRO A 1 88 ? 11.513 11.765 7.100 1.00 96.62 88 PRO A N 1
ATOM 678 C CA . PRO A 1 88 ? 11.044 10.776 8.077 1.00 96.62 88 PRO A CA 1
ATOM 679 C C . PRO A 1 88 ? 9.913 9.876 7.553 1.00 96.62 88 PRO A C 1
ATOM 681 O O . PRO A 1 88 ? 9.841 8.700 7.894 1.00 96.62 88 PRO A O 1
ATOM 684 N N . GLN A 1 89 ? 9.038 10.408 6.697 1.00 98.12 89 GLN A N 1
ATOM 685 C CA . GLN A 1 89 ? 7.941 9.651 6.088 1.00 98.12 89 GLN A CA 1
ATOM 686 C C . GLN A 1 89 ? 8.434 8.715 4.986 1.00 98.12 89 GLN A C 1
ATOM 688 O O . GLN A 1 89 ? 7.850 7.653 4.791 1.00 98.12 89 GLN A O 1
ATOM 693 N N . ILE A 1 90 ? 9.515 9.078 4.291 1.00 98.50 90 ILE A N 1
ATOM 694 C CA . ILE A 1 90 ? 10.167 8.194 3.321 1.00 98.50 90 ILE A CA 1
ATOM 695 C C . ILE A 1 90 ? 10.735 6.966 4.039 1.00 98.50 90 ILE A C 1
ATOM 697 O O . ILE A 1 90 ? 10.542 5.852 3.563 1.00 98.50 90 ILE A O 1
ATOM 701 N N . GLU A 1 91 ? 11.347 7.122 5.217 1.00 98.44 91 GLU A N 1
ATOM 702 C CA . GLU A 1 91 ? 11.810 5.970 6.009 1.00 98.44 91 GLU A CA 1
ATOM 703 C C . GLU A 1 91 ? 10.652 5.065 6.453 1.00 98.44 91 GLU A C 1
ATOM 705 O O . GLU A 1 91 ? 10.736 3.843 6.315 1.00 98.44 91 GLU A O 1
ATOM 710 N N . LEU A 1 92 ? 9.529 5.651 6.881 1.00 98.56 92 LEU A N 1
ATOM 711 C CA . LEU A 1 92 ? 8.315 4.888 7.184 1.00 98.56 92 LEU A CA 1
ATOM 712 C C . LEU A 1 92 ? 7.769 4.155 5.946 1.00 98.56 92 LEU A C 1
ATOM 714 O O . LEU A 1 92 ? 7.400 2.987 6.039 1.00 98.56 92 LEU A O 1
ATOM 718 N N . LEU A 1 93 ? 7.748 4.800 4.776 1.00 98.81 93 LEU A N 1
ATOM 719 C CA . LEU A 1 93 ? 7.320 4.185 3.517 1.00 98.81 93 LEU A CA 1
ATOM 720 C C . LEU A 1 93 ? 8.225 3.006 3.130 1.00 98.81 93 LEU A C 1
ATOM 722 O O . LEU A 1 93 ? 7.734 1.945 2.742 1.00 98.81 93 LEU A O 1
ATOM 726 N N . ARG A 1 94 ? 9.545 3.164 3.275 1.00 98.75 94 ARG A N 1
ATOM 727 C CA . ARG A 1 94 ? 10.523 2.097 3.025 1.00 98.75 94 ARG A CA 1
ATOM 728 C C . ARG A 1 94 ? 10.269 0.898 3.931 1.00 98.75 94 ARG A C 1
ATOM 730 O O . ARG A 1 94 ? 10.243 -0.235 3.451 1.00 98.75 94 ARG A O 1
ATOM 737 N N . GLU A 1 95 ? 10.050 1.131 5.223 1.00 98.75 95 GLU A N 1
ATOM 738 C CA . GLU A 1 95 ? 9.731 0.058 6.164 1.00 98.75 95 GLU A CA 1
ATOM 739 C C . GLU A 1 95 ? 8.381 -0.598 5.845 1.00 98.75 95 GLU A C 1
ATOM 741 O O . GLU A 1 95 ? 8.290 -1.831 5.832 1.00 98.75 95 GLU A O 1
ATOM 746 N N . ALA A 1 96 ? 7.359 0.202 5.518 1.00 98.62 96 ALA A N 1
ATOM 747 C CA . ALA A 1 96 ? 6.046 -0.291 5.121 1.00 98.62 96 ALA A CA 1
ATOM 748 C C . ALA A 1 96 ? 6.167 -1.274 3.947 1.00 98.62 96 ALA A C 1
ATOM 750 O O . ALA A 1 96 ? 5.715 -2.416 4.070 1.00 98.62 96 ALA A O 1
ATOM 751 N N . CYS A 1 97 ? 6.859 -0.883 2.871 1.00 98.75 97 CYS A N 1
ATOM 752 C CA . CYS A 1 97 ? 7.120 -1.735 1.709 1.00 98.75 97 CYS A CA 1
ATOM 753 C C . CYS A 1 97 ? 7.946 -2.982 2.068 1.00 98.75 97 CYS A C 1
ATOM 755 O O . CYS A 1 97 ? 7.571 -4.095 1.703 1.00 98.75 97 CYS A O 1
ATOM 757 N N . ALA A 1 98 ? 9.039 -2.845 2.823 1.00 98.62 98 ALA A N 1
ATOM 758 C CA . ALA A 1 98 ? 9.925 -3.970 3.140 1.00 98.62 98 ALA A CA 1
ATOM 759 C C . ALA A 1 98 ? 9.250 -5.071 3.979 1.00 98.62 98 ALA A C 1
ATOM 761 O O . ALA A 1 98 ? 9.630 -6.244 3.891 1.00 98.62 98 ALA A O 1
ATOM 762 N N . GLN A 1 99 ? 8.283 -4.698 4.821 1.00 98.00 99 GLN A N 1
ATOM 763 C CA . GLN A 1 99 ? 7.707 -5.580 5.839 1.00 98.00 99 GLN A CA 1
ATOM 764 C C . GLN A 1 99 ? 6.261 -6.020 5.556 1.00 98.00 99 GLN A C 1
ATOM 766 O O . GLN A 1 99 ? 5.750 -6.844 6.319 1.00 98.00 99 GLN A O 1
ATOM 771 N N . HIS A 1 100 ? 5.598 -5.539 4.497 1.00 97.62 100 HIS A N 1
ATOM 772 C CA . HIS A 1 100 ? 4.151 -5.758 4.316 1.00 97.62 100 HIS A CA 1
ATOM 773 C C . HIS A 1 100 ? 3.735 -7.244 4.304 1.00 97.62 100 HIS A C 1
ATOM 775 O O . HIS A 1 100 ? 2.768 -7.625 4.974 1.00 97.62 100 HIS A O 1
ATOM 781 N N . THR A 1 101 ? 4.553 -8.122 3.712 1.00 95.62 101 THR A N 1
ATOM 782 C CA . THR A 1 101 ? 4.317 -9.579 3.671 1.00 95.62 101 THR A CA 1
ATOM 783 C C . THR A 1 101 ? 4.755 -10.349 4.922 1.00 95.62 101 THR A C 1
ATOM 785 O O . THR A 1 101 ? 4.474 -11.542 5.051 1.00 95.62 101 THR A O 1
ATOM 788 N N . ARG A 1 102 ? 5.422 -9.704 5.889 1.00 94.44 102 ARG A N 1
ATOM 789 C CA . ARG A 1 102 ? 6.033 -10.377 7.056 1.00 94.44 102 ARG A CA 1
ATOM 790 C C . ARG A 1 102 ? 5.048 -10.707 8.177 1.00 94.44 102 ARG A C 1
ATOM 792 O O . ARG A 1 102 ? 5.437 -11.332 9.158 1.00 94.44 102 ARG A O 1
ATOM 799 N N . GLY A 1 103 ? 3.788 -10.289 8.057 1.00 92.12 103 GLY A N 1
ATOM 800 C CA . GLY A 1 103 ? 2.741 -10.593 9.039 1.00 92.12 103 GLY A CA 1
ATOM 801 C C . GLY A 1 103 ? 2.876 -9.852 10.373 1.00 92.12 103 GLY A C 1
ATOM 802 O O . GLY A 1 103 ? 2.231 -10.238 11.343 1.00 92.12 103 GLY A O 1
ATOM 803 N N . ARG A 1 104 ? 3.693 -8.793 10.439 1.00 95.25 104 ARG A N 1
ATOM 804 C CA . ARG A 1 104 ? 3.797 -7.926 11.622 1.00 95.25 104 ARG A CA 1
ATOM 805 C C . ARG A 1 104 ? 2.492 -7.163 11.848 1.00 95.25 104 ARG A C 1
ATOM 807 O O . ARG A 1 104 ? 1.864 -6.733 10.881 1.00 95.25 104 ARG A O 1
ATOM 814 N N . THR A 1 105 ? 2.121 -6.965 13.111 1.00 96.88 105 THR A N 1
ATOM 815 C CA . THR A 1 105 ? 0.908 -6.223 13.514 1.00 96.88 105 THR A CA 1
ATOM 816 C C . THR A 1 105 ? 1.184 -5.061 14.469 1.00 96.88 105 THR A C 1
ATOM 818 O O . THR A 1 105 ? 0.310 -4.231 14.702 1.00 96.88 105 THR A O 1
ATOM 821 N N . VAL A 1 106 ? 2.408 -4.956 14.993 1.00 96.31 106 VAL A N 1
ATOM 822 C CA . VAL A 1 106 ? 2.854 -3.869 15.875 1.00 96.31 106 VAL A CA 1
ATOM 823 C C . VAL A 1 106 ? 3.903 -3.045 15.137 1.00 96.31 106 VAL A C 1
ATOM 825 O O . VAL A 1 106 ? 4.941 -3.589 14.758 1.00 96.31 106 VAL A O 1
ATOM 828 N N . ALA A 1 107 ? 3.608 -1.765 14.906 1.00 97.31 107 ALA A N 1
ATOM 829 C CA . ALA A 1 107 ? 4.479 -0.800 14.236 1.00 97.31 107 ALA A CA 1
ATOM 830 C C . ALA A 1 107 ? 3.944 0.628 14.427 1.00 97.31 107 ALA A C 1
ATOM 832 O O . ALA A 1 107 ? 2.954 0.839 15.128 1.00 97.31 107 ALA A O 1
ATOM 833 N N . HIS A 1 108 ? 4.578 1.598 13.767 1.00 98.38 108 HIS A N 1
ATOM 834 C CA . HIS A 1 108 ? 4.039 2.948 13.634 1.00 98.38 108 HIS A CA 1
ATOM 835 C C . HIS A 1 108 ? 2.606 2.918 13.048 1.00 98.38 108 HIS A C 1
ATOM 837 O O . HIS A 1 108 ? 2.361 2.134 12.125 1.00 98.38 108 HIS A O 1
ATOM 843 N N . PRO A 1 109 ? 1.667 3.769 13.506 1.00 98.50 109 PRO A N 1
ATOM 844 C CA . PRO A 1 109 ? 0.276 3.735 13.038 1.00 98.50 109 PRO A CA 1
ATOM 845 C C . PRO A 1 109 ? 0.114 3.855 11.513 1.00 98.50 109 PRO A C 1
ATOM 847 O O . PRO A 1 109 ? -0.698 3.151 10.920 1.00 98.50 109 PRO A O 1
ATOM 850 N N . GLU A 1 110 ? 0.930 4.682 10.848 1.00 98.50 110 GLU A N 1
ATOM 851 C CA . GLU A 1 110 ? 0.902 4.804 9.376 1.00 98.50 110 GLU A CA 1
ATOM 852 C C . GLU A 1 110 ? 1.303 3.493 8.662 1.00 98.50 110 GLU A C 1
ATOM 854 O O . GLU A 1 110 ? 0.718 3.158 7.633 1.00 98.50 110 GLU A O 1
ATOM 859 N N . LEU A 1 111 ? 2.229 2.701 9.226 1.00 98.62 111 LEU A N 1
ATOM 860 C CA . LEU A 1 111 ? 2.607 1.379 8.691 1.00 98.62 111 LEU A CA 1
ATOM 861 C C . LEU A 1 111 ? 1.476 0.370 8.880 1.00 98.62 111 LEU A C 1
ATOM 863 O O . LEU A 1 111 ? 1.182 -0.400 7.972 1.00 98.62 111 LEU A O 1
ATOM 867 N N . GLN A 1 112 ? 0.835 0.391 10.051 1.00 98.75 112 GLN A N 1
ATOM 868 C CA . GLN A 1 112 ? -0.301 -0.477 10.356 1.00 98.75 112 GLN A CA 1
ATOM 869 C C . GLN A 1 112 ? -1.454 -0.257 9.371 1.00 98.75 112 GLN A C 1
ATOM 871 O O . GLN A 1 112 ? -1.996 -1.231 8.854 1.00 98.75 112 GLN A O 1
ATOM 876 N N . VAL A 1 113 ? -1.772 1.004 9.052 1.00 98.81 113 VAL A N 1
ATOM 877 C CA . VAL A 1 113 ? -2.770 1.353 8.028 1.00 98.81 113 VAL A CA 1
ATOM 878 C C . VAL A 1 113 ? -2.372 0.813 6.655 1.00 98.81 113 VAL A C 1
ATOM 880 O O . VAL A 1 113 ? -3.204 0.211 5.984 1.00 98.81 113 VAL A O 1
ATOM 883 N N . CYS A 1 114 ? -1.112 0.978 6.242 1.00 98.88 114 CYS A N 1
ATOM 884 C CA . CYS A 1 114 ? -0.630 0.460 4.958 1.00 98.88 114 CYS A CA 1
ATOM 885 C C . CYS A 1 114 ? -0.739 -1.071 4.876 1.00 98.88 114 CYS A C 1
ATOM 887 O O . CYS A 1 114 ? -1.252 -1.614 3.901 1.00 98.88 114 CYS A O 1
ATOM 889 N N . TRP A 1 115 ? -0.298 -1.781 5.916 1.00 98.81 115 TRP A N 1
ATOM 890 C CA . TRP A 1 115 ? -0.343 -3.242 5.942 1.00 98.81 115 TRP A CA 1
ATOM 891 C C . TRP A 1 115 ? -1.764 -3.788 5.995 1.00 98.81 115 TRP A C 1
ATOM 893 O O . TRP A 1 115 ? -2.052 -4.775 5.326 1.00 98.81 115 TRP A O 1
ATOM 903 N N . ASP A 1 116 ? -2.653 -3.167 6.767 1.00 98.81 116 ASP A N 1
ATOM 904 C CA . ASP A 1 116 ? -4.061 -3.556 6.782 1.00 98.81 116 ASP A CA 1
ATOM 905 C C . ASP A 1 116 ? -4.727 -3.262 5.437 1.00 98.81 116 ASP A C 1
ATOM 907 O O . ASP A 1 116 ? -5.507 -4.080 4.961 1.00 98.81 116 ASP A O 1
ATOM 911 N N . ALA A 1 117 ? -4.388 -2.147 4.785 1.00 98.75 117 ALA A N 1
ATOM 912 C CA . ALA A 1 117 ? -4.930 -1.801 3.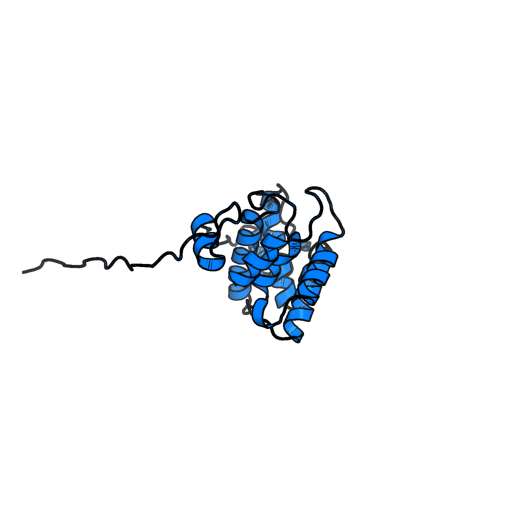478 1.00 98.75 117 ALA A CA 1
ATOM 913 C C . ALA A 1 117 ? -4.644 -2.873 2.415 1.00 98.75 117 ALA A C 1
ATOM 915 O O . ALA A 1 117 ? -5.551 -3.241 1.666 1.00 98.75 117 ALA A O 1
ATOM 916 N N . ASP A 1 118 ? -3.417 -3.397 2.391 1.00 98.75 118 ASP A N 1
ATOM 917 C CA . ASP A 1 118 ? -3.022 -4.526 1.544 1.00 98.75 118 ASP A CA 1
ATOM 918 C C . ASP A 1 118 ? -3.695 -5.840 1.982 1.00 98.75 118 ASP A C 1
ATOM 920 O O . ASP A 1 118 ? -4.355 -6.518 1.190 1.00 98.75 118 ASP A O 1
ATOM 924 N N . ARG A 1 119 ? -3.639 -6.170 3.278 1.00 98.56 119 ARG A N 1
ATOM 925 C CA . ARG A 1 119 ? -4.197 -7.427 3.809 1.00 98.56 119 ARG A CA 1
ATOM 926 C C . ARG A 1 119 ? -5.704 -7.546 3.622 1.00 98.56 119 ARG A C 1
ATOM 928 O O . ARG A 1 119 ? -6.188 -8.652 3.396 1.00 98.56 119 ARG A O 1
ATOM 935 N N . LEU A 1 120 ? -6.443 -6.441 3.691 1.00 98.56 120 LEU A N 1
ATOM 936 C CA . LEU A 1 120 ? -7.881 -6.425 3.424 1.00 98.56 120 LEU A CA 1
ATOM 937 C C . LEU A 1 120 ? -8.215 -6.765 1.966 1.00 98.56 120 LEU A C 1
ATOM 939 O O . LEU A 1 120 ? -9.319 -7.232 1.698 1.00 98.56 120 LEU A O 1
ATOM 943 N N . ASP A 1 121 ? -7.276 -6.588 1.033 1.00 98.25 121 ASP A N 1
ATOM 944 C CA . ASP A 1 121 ? -7.453 -6.969 -0.369 1.00 98.25 121 ASP A CA 1
ATOM 945 C C . ASP A 1 121 ? -7.032 -8.424 -0.648 1.00 98.25 121 ASP A C 1
ATOM 947 O O . ASP A 1 121 ? -7.128 -8.874 -1.787 1.00 98.25 121 ASP A O 1
ATOM 951 N N . LEU A 1 122 ? -6.585 -9.206 0.349 1.00 97.12 122 LEU A N 1
ATOM 952 C CA . LEU A 1 122 ? -6.227 -10.629 0.163 1.00 97.12 122 LEU A CA 1
ATOM 953 C C . LEU A 1 122 ? -7.419 -11.506 -0.240 1.00 97.12 122 LEU A C 1
ATOM 955 O O . LEU A 1 122 ? -7.225 -12.574 -0.823 1.00 97.12 122 LEU A O 1
ATOM 959 N N . VAL A 1 123 ? -8.645 -11.039 0.002 1.00 96.00 123 VAL A N 1
ATOM 960 C CA . VAL A 1 123 ? -9.869 -11.691 -0.483 1.00 96.00 123 VAL A CA 1
ATOM 961 C C . VAL A 1 123 ? -9.886 -11.842 -2.005 1.00 96.00 123 VAL A C 1
ATOM 963 O O . VAL A 1 123 ? -10.466 -12.805 -2.501 1.00 96.00 123 VAL A O 1
ATOM 966 N N . ARG A 1 124 ? -9.189 -10.964 -2.748 1.00 96.06 124 ARG A N 1
ATOM 967 C CA . ARG A 1 124 ? -9.028 -11.072 -4.211 1.00 96.06 124 ARG A CA 1
ATOM 968 C C . ARG A 1 124 ? -8.354 -12.382 -4.630 1.00 96.06 124 ARG A C 1
ATOM 970 O O . ARG A 1 124 ? -8.629 -12.902 -5.700 1.00 96.06 124 ARG A O 1
ATOM 977 N N . LEU A 1 125 ? -7.478 -12.909 -3.770 1.00 95.00 125 LEU A N 1
ATOM 978 C CA . LEU A 1 125 ? -6.723 -14.143 -3.981 1.00 95.00 125 LEU A CA 1
ATOM 979 C C . LEU A 1 125 ? -7.469 -15.369 -3.421 1.00 95.00 125 LEU A C 1
ATOM 981 O O . LEU A 1 125 ? -6.906 -16.458 -3.355 1.00 95.00 125 LEU A O 1
ATOM 985 N N . GLY A 1 126 ? -8.715 -15.201 -2.960 1.00 95.50 126 GLY A N 1
ATOM 986 C CA . GLY A 1 126 ? -9.502 -16.264 -2.333 1.00 95.50 126 GLY A CA 1
ATOM 987 C C . GLY A 1 126 ? -9.111 -16.573 -0.884 1.00 95.50 126 GLY A C 1
ATOM 988 O O . GLY A 1 126 ? -9.589 -17.559 -0.322 1.00 95.50 126 GLY A O 1
ATOM 989 N N . PHE A 1 127 ? -8.262 -15.754 -0.254 1.00 95.25 127 PHE A N 1
ATOM 990 C CA . PHE A 1 127 ? -7.912 -15.929 1.155 1.00 95.25 127 PHE A CA 1
ATOM 991 C C . PHE A 1 127 ? -8.946 -15.274 2.075 1.00 95.25 127 PHE A C 1
ATOM 993 O O . PHE A 1 127 ? -9.350 -14.130 1.873 1.00 95.25 127 PHE A O 1
ATOM 1000 N N . ALA A 1 128 ? -9.325 -15.982 3.139 1.00 95.62 128 ALA A N 1
ATOM 1001 C CA . ALA A 1 128 ? -10.093 -15.393 4.229 1.00 95.62 128 ALA A CA 1
ATOM 1002 C C . ALA A 1 128 ? -9.237 -14.385 5.016 1.00 95.62 128 ALA A C 1
ATOM 1004 O O . ALA A 1 128 ? -8.032 -14.582 5.205 1.00 95.62 128 ALA A O 1
ATOM 1005 N N . LEU A 1 129 ? -9.871 -13.321 5.509 1.00 96.94 129 LEU A N 1
ATOM 1006 C CA . LEU A 1 129 ? -9.216 -12.336 6.363 1.00 96.94 129 LEU A CA 1
ATOM 1007 C C . LEU A 1 129 ? -8.976 -12.929 7.758 1.00 96.94 129 LEU A C 1
ATOM 1009 O O . LEU A 1 129 ? -9.916 -13.282 8.465 1.00 96.94 129 LEU A O 1
ATOM 1013 N N . ASP A 1 130 ? -7.712 -13.022 8.170 1.00 95.19 130 ASP A N 1
ATOM 1014 C CA . ASP A 1 130 ? -7.345 -13.456 9.520 1.00 95.19 130 ASP A CA 1
ATOM 1015 C C . ASP A 1 130 ? -7.198 -12.241 10.445 1.00 95.19 130 ASP A C 1
ATOM 1017 O O . ASP A 1 130 ? -6.216 -11.497 10.357 1.00 95.19 130 ASP A O 1
ATOM 1021 N N . ARG A 1 131 ? -8.140 -12.076 11.384 1.00 96.25 131 ARG A N 1
ATOM 1022 C CA . ARG A 1 131 ? -8.125 -11.017 12.412 1.00 96.25 131 ARG A CA 1
ATOM 1023 C C . ARG A 1 131 ? -6.789 -10.928 13.157 1.00 96.25 131 ARG A C 1
ATOM 1025 O O . ARG A 1 131 ? -6.354 -9.828 13.495 1.00 96.25 131 ARG A O 1
ATOM 1032 N N . ARG A 1 132 ? -6.101 -12.053 13.389 1.00 96.19 132 ARG A N 1
ATOM 1033 C CA . ARG A 1 132 ? -4.811 -12.088 14.109 1.00 96.19 132 ARG A CA 1
ATOM 1034 C C . ARG A 1 132 ? -3.674 -11.448 13.318 1.00 96.19 132 ARG A C 1
ATOM 1036 O O . ARG A 1 132 ? -2.645 -11.109 13.899 1.00 96.19 132 ARG A O 1
ATOM 1043 N N . ARG A 1 133 ? -3.857 -11.276 12.008 1.00 96.56 133 ARG A N 1
ATOM 1044 C CA . ARG A 1 133 ? -2.905 -10.631 11.099 1.00 96.56 133 ARG A CA 1
ATOM 1045 C C . ARG A 1 133 ? -3.269 -9.179 10.793 1.00 96.56 133 ARG A C 1
ATOM 1047 O O . ARG A 1 133 ? -2.553 -8.555 10.018 1.00 96.56 133 ARG A O 1
ATOM 1054 N N . LEU A 1 134 ? -4.326 -8.630 11.389 1.00 98.25 134 LEU A N 1
ATOM 1055 C CA . LEU A 1 134 ? -4.741 -7.239 11.196 1.00 98.25 134 LEU A CA 1
ATOM 1056 C C . LEU A 1 134 ? -4.321 -6.370 12.385 1.00 98.25 134 LEU A C 1
ATOM 1058 O O . LEU A 1 134 ? -4.332 -6.803 13.545 1.00 98.25 134 LEU A O 1
ATOM 1062 N N . CYS A 1 135 ? -3.914 -5.143 12.091 1.00 98.38 135 CYS A N 1
ATOM 1063 C CA . CYS A 1 135 ? -3.286 -4.222 13.026 1.00 98.38 135 CYS A CA 1
ATOM 1064 C C . CYS A 1 135 ? -4.325 -3.384 13.779 1.00 98.38 135 CYS A C 1
ATOM 1066 O O . CYS A 1 135 ? -4.251 -3.267 15.001 1.00 98.38 135 CYS A O 1
ATOM 1068 N N . THR A 1 136 ? -5.291 -2.827 13.051 1.00 98.19 136 THR A N 1
ATOM 1069 C CA . THR A 1 136 ? -6.276 -1.849 13.527 1.00 98.19 136 THR A CA 1
ATOM 1070 C C . THR A 1 136 ? -7.622 -2.501 13.840 1.00 98.19 136 THR A C 1
ATOM 1072 O O . THR A 1 136 ? -8.029 -3.449 13.172 1.00 98.19 136 THR A O 1
ATOM 1075 N N . GLU A 1 137 ? -8.362 -1.975 14.822 1.00 98.31 137 GLU A N 1
ATOM 1076 C CA . GLU A 1 137 ? -9.719 -2.472 15.110 1.00 98.31 137 GLU A CA 1
ATOM 1077 C C . GLU A 1 137 ? -10.667 -2.290 13.918 1.00 98.31 137 GLU A C 1
ATOM 1079 O O . GLU A 1 137 ? -11.453 -3.186 13.630 1.00 98.31 137 GLU A O 1
ATOM 1084 N N . ALA A 1 138 ? -10.536 -1.196 13.159 1.00 98.44 138 ALA A N 1
ATOM 1085 C CA . ALA A 1 138 ? -11.338 -0.965 11.958 1.00 98.44 138 ALA A CA 1
ATOM 1086 C C . ALA A 1 138 ? -11.153 -2.078 10.909 1.00 98.44 138 ALA A C 1
ATOM 1088 O O . ALA A 1 138 ? -12.135 -2.581 10.367 1.00 98.44 138 ALA A O 1
ATOM 1089 N N . ALA A 1 139 ? -9.914 -2.515 10.652 1.00 98.56 139 ALA A N 1
ATOM 1090 C CA . ALA A 1 139 ? -9.662 -3.633 9.745 1.00 98.56 139 ALA A CA 1
ATOM 1091 C C . ALA A 1 139 ? -10.205 -4.959 10.299 1.00 98.56 139 ALA A C 1
ATOM 1093 O O . ALA A 1 139 ? -10.753 -5.767 9.551 1.00 98.56 139 ALA A O 1
ATOM 1094 N N . ARG A 1 140 ? -10.085 -5.188 11.612 1.00 98.62 140 ARG A N 1
ATOM 1095 C CA . ARG A 1 140 ? -10.597 -6.409 12.252 1.00 98.62 140 ARG A CA 1
ATOM 1096 C C . ARG A 1 140 ? -12.123 -6.502 12.181 1.00 98.62 140 ARG A C 1
ATOM 1098 O O . ARG A 1 140 ? -12.631 -7.562 11.836 1.00 98.62 140 ARG A O 1
ATOM 1105 N N . ALA A 1 141 ? -12.822 -5.389 12.384 1.00 98.38 141 ALA A N 1
ATOM 1106 C CA . ALA A 1 141 ? -14.269 -5.297 12.210 1.00 98.38 141 ALA A CA 1
ATOM 1107 C C . ALA A 1 141 ? -14.699 -5.584 10.756 1.00 98.38 141 ALA A C 1
ATOM 1109 O O . ALA A 1 141 ? -15.730 -6.212 10.524 1.00 98.38 141 ALA A O 1
ATOM 1110 N N . VAL A 1 142 ? -13.893 -5.195 9.754 1.00 98.25 142 VAL A N 1
ATOM 1111 C CA . VAL A 1 142 ? -14.123 -5.609 8.354 1.00 98.25 142 VAL A CA 1
ATOM 1112 C C . VAL A 1 142 ? -13.968 -7.123 8.190 1.00 98.25 142 VAL A C 1
ATOM 1114 O O . VAL A 1 142 ? -14.803 -7.754 7.545 1.00 98.25 142 VAL A O 1
ATOM 1117 N N . ALA A 1 143 ? -12.936 -7.725 8.788 1.00 97.81 143 ALA A N 1
ATOM 1118 C CA . ALA A 1 143 ? -12.719 -9.173 8.728 1.00 97.81 143 ALA A CA 1
ATOM 1119 C C . ALA A 1 143 ? -13.841 -9.988 9.389 1.00 97.81 143 ALA A C 1
ATOM 1121 O O . ALA A 1 143 ? -14.127 -11.100 8.954 1.00 97.81 143 ALA A O 1
ATOM 1122 N N . GLU A 1 144 ? -14.493 -9.427 10.404 1.00 97.56 144 GLU A N 1
ATOM 1123 C CA . GLU A 1 144 ? -15.635 -10.035 11.098 1.00 97.56 144 GLU A CA 1
ATOM 1124 C C . GLU A 1 144 ? -16.984 -9.736 10.428 1.00 97.56 144 GLU A C 1
ATOM 1126 O O . GLU A 1 144 ? -18.010 -10.285 10.824 1.00 97.56 144 GLU A O 1
ATOM 1131 N N . GLY A 1 145 ? -16.998 -8.901 9.385 1.00 96.69 145 GLY A N 1
ATOM 1132 C CA . GLY A 1 145 ? -18.216 -8.510 8.676 1.00 96.69 145 GLY A CA 1
ATOM 1133 C C . GLY A 1 145 ? -19.069 -7.471 9.409 1.00 96.69 145 GLY A C 1
ATOM 1134 O O . GLY A 1 145 ? -20.191 -7.203 8.979 1.00 96.69 145 GLY A O 1
ATOM 1135 N N . GLU A 1 146 ? -18.547 -6.867 10.476 1.00 97.56 146 GLU A N 1
ATOM 1136 C CA . GLU A 1 146 ? -19.196 -5.789 11.231 1.00 97.56 146 GLU A CA 1
ATOM 1137 C C . GLU A 1 146 ? -19.160 -4.462 10.461 1.00 97.56 146 GLU A C 1
ATOM 1139 O O . GLU A 1 146 ? -20.097 -3.667 10.527 1.00 97.56 146 GLU A O 1
ATOM 1144 N N . LEU A 1 147 ? -18.091 -4.238 9.688 1.00 96.81 147 LEU A N 1
ATOM 1145 C CA . LEU A 1 147 ? -17.934 -3.092 8.795 1.00 96.81 147 LEU A CA 1
ATOM 1146 C C . LEU A 1 147 ? -17.730 -3.545 7.350 1.00 96.81 147 LEU A C 1
ATOM 1148 O O . LEU A 1 147 ? -17.203 -4.621 7.071 1.00 96.81 147 LEU A O 1
ATOM 1152 N N . ARG A 1 148 ? -18.121 -2.688 6.404 1.00 95.62 148 ARG A N 1
ATOM 1153 C CA . ARG A 1 148 ? -17.870 -2.894 4.974 1.00 95.62 148 ARG A CA 1
ATOM 1154 C C . ARG A 1 148 ? -17.013 -1.768 4.428 1.00 95.62 148 ARG A C 1
ATOM 1156 O O . ARG A 1 148 ? -17.256 -0.598 4.714 1.00 95.62 148 ARG A O 1
ATOM 1163 N N . LEU A 1 149 ? -16.033 -2.136 3.608 1.00 96.00 149 LEU A N 1
ATOM 1164 C CA . LEU A 1 149 ? -15.259 -1.166 2.846 1.00 96.00 149 LEU A CA 1
ATOM 1165 C C . LEU A 1 149 ? -16.169 -0.464 1.823 1.00 96.00 149 LEU A C 1
ATOM 1167 O O . LEU A 1 149 ? -17.038 -1.119 1.238 1.00 96.00 149 LEU A O 1
ATOM 1171 N N . PRO A 1 150 ? -15.969 0.840 1.570 1.00 94.12 150 PRO A N 1
ATOM 1172 C CA . PRO A 1 150 ? -16.802 1.588 0.635 1.00 94.12 150 PRO A CA 1
ATOM 1173 C C . PRO A 1 150 ? -16.630 1.039 -0.787 1.00 94.12 150 PRO A C 1
ATOM 1175 O O . PRO A 1 150 ? -15.515 0.644 -1.131 1.00 94.12 150 PRO A O 1
ATOM 1178 N N . PRO A 1 151 ? -17.676 1.010 -1.630 1.00 94.25 151 PRO A N 1
ATOM 1179 C CA . PRO A 1 151 ? -17.530 0.572 -3.014 1.00 94.25 151 PRO A CA 1
ATOM 1180 C C . PRO A 1 151 ? -16.504 1.435 -3.762 1.00 94.25 151 PRO A C 1
ATOM 1182 O O . PRO A 1 151 ? -16.228 2.576 -3.388 1.00 94.25 151 PRO A O 1
ATOM 1185 N N . MET A 1 152 ? -15.931 0.877 -4.824 1.00 94.31 152 MET A N 1
ATOM 1186 C CA . MET A 1 152 ? -14.969 1.563 -5.681 1.00 94.31 152 MET A CA 1
ATOM 1187 C C . MET A 1 152 ? -15.427 1.480 -7.133 1.00 94.31 152 MET A C 1
ATOM 1189 O O . MET A 1 152 ? -15.624 0.386 -7.654 1.00 94.31 152 MET A O 1
ATOM 1193 N N . ASP A 1 153 ? -15.496 2.635 -7.788 1.00 97.00 153 ASP A N 1
ATOM 1194 C CA . ASP A 1 153 ? -15.434 2.731 -9.244 1.00 97.00 153 ASP A CA 1
ATOM 1195 C C . ASP A 1 153 ? -13.952 2.778 -9.644 1.00 97.00 153 ASP A C 1
ATOM 1197 O O . ASP A 1 153 ? -13.268 3.787 -9.444 1.00 97.00 153 ASP A O 1
ATOM 1201 N N . LEU A 1 154 ? -13.432 1.641 -10.112 1.00 95.94 154 LEU A N 1
ATOM 1202 C CA . LEU A 1 154 ? -12.013 1.488 -10.419 1.00 95.94 154 LEU A CA 1
ATOM 1203 C C . LEU A 1 154 ? -11.574 2.394 -11.587 1.00 95.94 154 LEU A C 1
ATOM 1205 O O . LEU A 1 154 ? -10.615 3.145 -11.391 1.00 95.94 154 LEU A O 1
ATOM 1209 N N . PRO A 1 155 ? -12.246 2.398 -12.759 1.00 96.00 155 PRO A N 1
ATOM 1210 C CA . PRO A 1 155 ? -11.917 3.327 -13.840 1.00 96.00 155 PRO A CA 1
ATOM 1211 C C . PRO A 1 155 ? -11.884 4.789 -13.387 1.00 96.00 155 PRO A C 1
ATOM 1213 O O . PRO A 1 155 ? -10.927 5.509 -13.685 1.00 96.00 155 PRO A O 1
ATOM 1216 N N . LEU A 1 156 ? -12.880 5.223 -12.609 1.00 95.38 156 LEU A N 1
ATOM 1217 C CA . LEU A 1 156 ? -12.938 6.595 -12.115 1.00 95.38 156 LEU A CA 1
ATOM 1218 C C . LEU A 1 156 ? -11.814 6.898 -11.117 1.00 95.38 156 LEU A C 1
ATOM 1220 O O . LEU A 1 156 ? -11.234 7.987 -11.159 1.00 95.38 156 LEU A O 1
ATOM 1224 N N . PHE A 1 157 ? -11.481 5.951 -10.233 1.00 96.44 157 PHE A N 1
ATOM 1225 C CA . PHE A 1 157 ? -10.371 6.095 -9.291 1.00 96.44 157 PHE A CA 1
ATOM 1226 C C . PHE A 1 157 ? -9.041 6.276 -10.029 1.00 96.44 157 PHE A C 1
ATOM 1228 O O . PHE A 1 157 ? -8.326 7.248 -9.765 1.00 96.44 157 PHE A O 1
ATOM 1235 N N . LEU A 1 158 ? -8.732 5.381 -10.974 1.00 96.94 158 LEU A N 1
ATOM 1236 C CA . LEU A 1 158 ? -7.492 5.417 -11.752 1.00 96.94 158 LEU A CA 1
ATOM 1237 C C . LEU A 1 158 ? -7.378 6.725 -12.546 1.00 96.94 158 LEU A C 1
ATOM 1239 O O . LEU A 1 158 ? -6.350 7.407 -12.470 1.00 96.94 158 LEU A O 1
ATOM 1243 N N . ALA A 1 159 ? -8.458 7.145 -13.211 1.00 96.06 159 ALA A N 1
ATOM 1244 C CA . ALA A 1 159 ? -8.488 8.387 -13.974 1.00 96.06 159 ALA A CA 1
ATOM 1245 C C . ALA A 1 159 ? -8.280 9.625 -13.085 1.00 96.06 159 ALA A C 1
ATOM 1247 O O . ALA A 1 159 ? -7.457 10.488 -13.400 1.00 96.06 159 ALA A O 1
ATOM 1248 N N . ARG A 1 160 ? -8.980 9.714 -11.945 1.00 93.75 160 ARG A N 1
ATOM 1249 C CA . ARG A 1 160 ? -8.934 10.898 -11.069 1.00 93.75 160 ARG A CA 1
ATOM 1250 C C . ARG A 1 160 ? -7.646 11.002 -10.258 1.00 93.75 160 ARG A C 1
ATOM 1252 O O . ARG A 1 160 ? -7.100 12.097 -10.129 1.00 93.75 160 ARG A O 1
ATOM 1259 N N . ARG A 1 161 ? -7.169 9.896 -9.683 1.00 94.94 161 ARG A N 1
ATOM 1260 C CA . ARG A 1 161 ? -6.002 9.904 -8.783 1.00 94.94 161 ARG A CA 1
ATOM 1261 C C . ARG A 1 161 ? -4.692 9.797 -9.548 1.00 94.94 161 ARG A C 1
ATOM 1263 O O . ARG A 1 161 ? -3.737 10.526 -9.261 1.00 94.94 161 ARG A O 1
ATOM 1270 N N . TRP A 1 162 ? -4.651 8.906 -10.535 1.00 96.88 162 TRP A N 1
ATOM 1271 C CA . TRP A 1 162 ? -3.409 8.488 -11.182 1.00 96.88 162 TRP A CA 1
ATOM 1272 C C . TRP A 1 162 ? -3.305 8.879 -12.652 1.00 96.88 162 TRP A C 1
ATOM 1274 O O . TRP A 1 162 ? -2.207 8.822 -13.202 1.00 96.88 162 TRP A O 1
ATOM 1284 N N . ARG A 1 163 ? -4.395 9.376 -13.251 1.00 96.38 163 ARG A N 1
ATOM 1285 C CA . ARG A 1 163 ? -4.470 9.782 -14.662 1.00 96.38 163 ARG A CA 1
ATOM 1286 C C . ARG A 1 163 ? -4.053 8.664 -15.612 1.00 96.38 163 ARG A C 1
ATOM 1288 O O . ARG A 1 163 ? -3.398 8.923 -16.620 1.00 96.38 163 ARG A O 1
ATOM 1295 N N . VAL A 1 164 ? -4.441 7.435 -15.289 1.00 96.56 164 VAL A N 1
ATOM 1296 C CA . VAL A 1 164 ? -4.241 6.262 -16.144 1.00 96.56 164 VAL A CA 1
ATOM 1297 C C . VAL A 1 164 ? -5.522 5.440 -16.271 1.00 96.56 164 VAL A C 1
ATOM 1299 O O . VAL A 1 164 ? -6.425 5.582 -15.449 1.00 96.56 164 VAL A O 1
ATOM 1302 N N . ASP A 1 165 ? -5.599 4.596 -17.296 1.00 96.19 165 ASP A N 1
ATOM 1303 C CA . ASP A 1 165 ? -6.551 3.488 -17.373 1.00 96.19 165 ASP A CA 1
ATOM 1304 C C . ASP A 1 165 ? -5.983 2.219 -16.705 1.00 96.19 165 ASP A C 1
ATOM 1306 O O . ASP A 1 165 ? -4.883 2.229 -16.145 1.00 96.19 165 ASP A O 1
ATOM 1310 N N . SER A 1 166 ? -6.719 1.104 -16.764 1.00 94.25 166 SER A N 1
ATOM 1311 C CA . SER A 1 166 ? -6.277 -0.177 -16.191 1.00 94.25 166 SER A CA 1
ATOM 1312 C C . SER A 1 166 ? -5.016 -0.740 -16.851 1.00 94.25 166 SER A C 1
ATOM 1314 O O . SER A 1 166 ? -4.340 -1.556 -16.247 1.00 94.25 166 SER A O 1
ATOM 1316 N N . ARG A 1 167 ? -4.668 -0.307 -18.068 1.00 95.06 167 ARG A N 1
ATOM 1317 C CA . ARG A 1 167 ? -3.456 -0.726 -18.790 1.00 95.06 167 ARG A CA 1
ATOM 1318 C C . ARG A 1 167 ? -2.268 0.202 -18.529 1.00 95.06 167 ARG A C 1
ATOM 1320 O O . ARG A 1 167 ? -1.223 0.052 -19.159 1.00 95.06 167 ARG A O 1
ATOM 1327 N N . GLY A 1 168 ? -2.416 1.184 -17.637 1.00 95.44 168 GLY A N 1
ATOM 1328 C CA . GLY A 1 168 ? -1.386 2.179 -17.350 1.00 95.44 168 GLY A CA 1
ATOM 1329 C C . GLY A 1 168 ? -1.231 3.244 -18.440 1.00 95.44 168 GLY A C 1
ATOM 1330 O O . GLY A 1 168 ? -0.273 4.021 -18.406 1.00 95.44 168 GLY A O 1
ATOM 1331 N N . GLN A 1 169 ? -2.150 3.312 -19.408 1.00 95.50 169 GLN A N 1
ATOM 1332 C CA . GLN A 1 169 ? -2.140 4.335 -20.449 1.00 95.50 169 GLN A CA 1
ATOM 1333 C C . GLN A 1 169 ? -2.677 5.644 -19.879 1.00 95.50 169 GLN A C 1
ATOM 1335 O O . GLN A 1 169 ? -3.672 5.658 -19.164 1.00 95.50 169 GLN A O 1
ATOM 1340 N N . THR A 1 170 ? -2.011 6.762 -20.176 1.00 94.31 170 THR A N 1
ATOM 1341 C CA . THR A 1 170 ? -2.436 8.070 -19.663 1.00 94.31 170 THR A CA 1
ATOM 1342 C C . THR A 1 170 ? -3.803 8.454 -20.221 1.00 94.31 170 THR A C 1
ATOM 1344 O O . THR A 1 170 ? -3.999 8.436 -21.434 1.00 94.31 170 THR A O 1
ATOM 1347 N N . VAL A 1 171 ? -4.715 8.863 -19.340 1.00 91.94 171 VAL A N 1
ATOM 1348 C CA . VAL A 1 171 ? -6.029 9.398 -19.720 1.00 91.94 171 VAL A CA 1
ATOM 1349 C C . VAL A 1 171 ? -6.051 10.926 -19.588 1.00 91.94 171 VAL A C 1
ATOM 1351 O O . VAL A 1 171 ? -5.341 11.476 -18.735 1.00 91.94 171 VAL A O 1
ATOM 1354 N N . PRO A 1 172 ? -6.822 11.641 -20.430 1.00 82.12 172 PRO A N 1
ATOM 1355 C CA . PRO A 1 172 ? -6.977 13.086 -20.311 1.00 82.12 172 PRO A CA 1
ATOM 1356 C C . PRO A 1 172 ? -7.581 13.467 -18.956 1.00 82.12 172 PRO A C 1
ATOM 1358 O O . PRO A 1 172 ? -8.235 12.666 -18.287 1.00 82.12 172 PRO A O 1
ATOM 1361 N N . VAL A 1 173 ? -7.348 14.713 -18.539 1.00 73.12 173 VAL A N 1
ATOM 1362 C CA . VAL A 1 173 ? -7.993 15.256 -17.342 1.00 73.12 173 VAL A CA 1
ATOM 1363 C C . VAL A 1 173 ? -9.497 15.248 -17.596 1.00 73.12 173 VAL A C 1
ATOM 1365 O O . VAL A 1 173 ? -9.955 15.883 -18.539 1.00 73.12 173 VAL A O 1
ATOM 1368 N N . LEU A 1 174 ? -10.252 14.521 -16.772 1.00 66.19 174 LEU A N 1
ATOM 1369 C CA . LEU A 1 174 ? -11.703 14.658 -16.748 1.00 66.19 174 LEU A CA 1
ATOM 1370 C C . LEU A 1 174 ? -12.005 16.068 -16.222 1.00 66.19 174 LEU A C 1
ATOM 1372 O O . LEU A 1 174 ? -11.884 16.314 -15.020 1.00 66.19 174 LEU A O 1
ATOM 1376 N N . GLU A 1 175 ? -12.312 17.004 -17.121 1.00 54.50 175 GLU A N 1
ATOM 1377 C CA . GLU A 1 175 ? -12.896 18.291 -16.746 1.00 54.50 175 GLU A CA 1
ATOM 1378 C C . GLU A 1 175 ? -14.269 17.994 -16.144 1.00 54.50 175 GLU A C 1
ATOM 1380 O O . GLU A 1 175 ? -15.143 17.431 -16.797 1.00 54.50 175 GLU A O 1
ATOM 1385 N N . PHE A 1 176 ? -14.429 18.274 -14.855 1.00 51.84 176 PHE A N 1
ATOM 1386 C CA . PHE A 1 176 ? -15.715 18.125 -14.195 1.00 51.84 176 PHE A CA 1
ATOM 1387 C C . PHE A 1 176 ? -16.541 19.369 -14.508 1.00 51.84 176 PHE A C 1
ATOM 1389 O O . PHE A 1 176 ? -16.264 20.438 -13.967 1.00 51.84 176 PHE A O 1
ATOM 1396 N N . THR A 1 177 ? -17.547 19.232 -15.365 1.00 43.22 177 THR A N 1
ATOM 1397 C CA . THR A 1 177 ? -18.746 20.059 -15.261 1.00 43.22 177 THR A CA 1
ATOM 1398 C C . THR A 1 177 ? -19.556 19.476 -14.106 1.00 43.22 177 THR A C 1
ATOM 1400 O O . THR A 1 177 ? -19.964 18.317 -14.201 1.00 43.22 177 THR A O 1
ATOM 1403 N N . PRO A 1 178 ? -19.746 20.195 -12.987 1.00 43.00 178 PRO A N 1
ATOM 1404 C CA . PRO A 1 178 ? -20.823 19.840 -12.081 1.00 43.00 178 PRO A CA 1
ATOM 1405 C C . PRO A 1 178 ? -22.095 19.860 -12.916 1.00 43.00 178 PRO A C 1
ATOM 1407 O O . PRO A 1 178 ? -22.339 20.859 -13.595 1.00 43.00 178 PRO A O 1
ATOM 1410 N N . ASP A 1 179 ? -22.860 18.773 -12.903 1.00 44.53 179 ASP A N 1
ATOM 1411 C CA . ASP A 1 179 ? -24.249 18.851 -13.328 1.00 44.53 179 ASP A CA 1
ATOM 1412 C C . ASP A 1 179 ? -24.885 19.910 -12.422 1.00 44.53 179 ASP A C 1
ATOM 1414 O O . ASP A 1 179 ? -25.032 19.714 -11.214 1.00 44.53 179 ASP A O 1
ATOM 1418 N N . LEU A 1 180 ? -25.126 21.094 -12.984 1.00 48.34 180 LEU A N 1
ATOM 1419 C CA . LEU A 1 180 ? -26.087 22.015 -12.416 1.00 48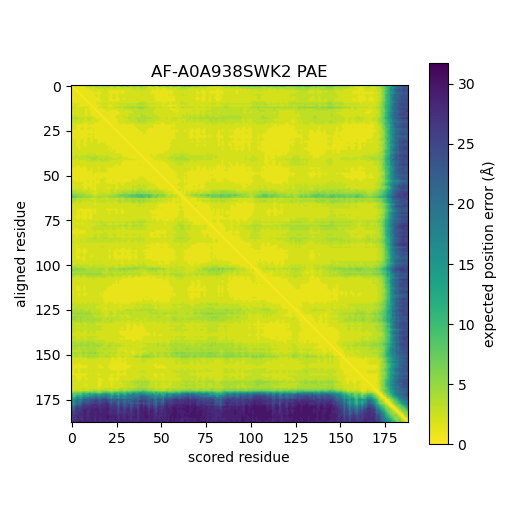.34 180 LEU A CA 1
ATOM 1420 C C . LEU A 1 180 ? -27.412 21.286 -12.590 1.00 48.34 180 LEU A C 1
ATOM 1422 O O . LEU A 1 180 ? -27.915 21.160 -13.703 1.00 48.34 180 LEU A O 1
ATOM 1426 N N . GLU A 1 181 ? -27.898 20.695 -11.505 1.00 46.28 181 GLU A N 1
ATOM 1427 C CA . GLU A 1 181 ? -29.305 20.357 -11.399 1.00 46.28 181 GLU A CA 1
ATOM 1428 C C . GLU A 1 181 ? -30.059 21.675 -11.607 1.00 46.28 181 GLU A C 1
ATOM 1430 O O . GLU A 1 181 ? -30.013 22.563 -10.754 1.00 46.28 181 GLU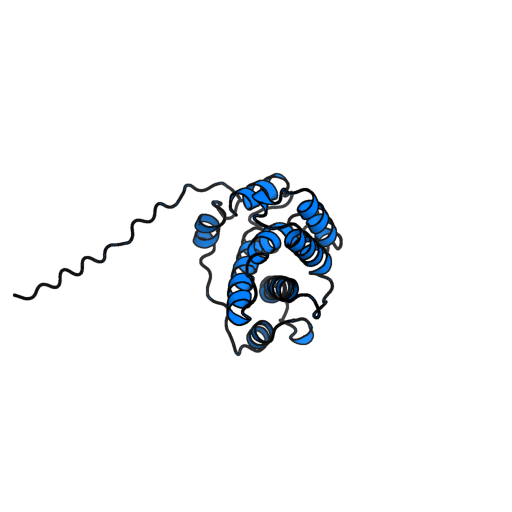 A O 1
ATOM 1435 N N . ASP A 1 182 ? -30.666 21.830 -12.786 1.00 46.31 182 ASP A N 1
ATOM 1436 C CA . ASP A 1 182 ? -31.699 22.827 -13.043 1.00 46.31 182 ASP A CA 1
ATOM 1437 C C . ASP A 1 182 ? -32.896 22.472 -12.142 1.00 46.31 182 ASP A C 1
ATOM 1439 O O . ASP A 1 182 ? -33.826 21.773 -12.543 1.00 46.31 182 ASP A O 1
ATOM 1443 N N . ASP A 1 183 ? -32.831 22.899 -10.880 1.00 50.34 183 ASP A N 1
ATOM 1444 C CA . ASP A 1 183 ? -33.993 23.094 -10.015 1.00 50.34 183 ASP A CA 1
ATOM 1445 C C . ASP A 1 183 ? -34.639 24.431 -10.398 1.00 50.34 183 ASP A C 1
ATOM 1447 O O . ASP A 1 183 ? -34.545 25.420 -9.675 1.00 50.34 183 ASP A O 1
ATOM 1451 N N . ASP A 1 184 ? -35.252 24.466 -11.582 1.00 46.72 184 ASP A N 1
ATOM 1452 C CA . ASP A 1 184 ? -36.342 25.400 -11.853 1.00 46.72 184 ASP A CA 1
ATOM 1453 C C . ASP A 1 184 ? -37.637 24.674 -11.479 1.00 46.72 184 ASP A C 1
ATOM 1455 O O . ASP A 1 184 ? -38.312 24.034 -12.291 1.00 46.72 184 ASP A O 1
ATOM 1459 N N . SER A 1 185 ? -37.947 24.734 -10.187 1.00 50.81 185 SER A N 1
ATOM 1460 C CA . SER A 1 185 ? -39.299 24.538 -9.692 1.00 50.81 185 SER A CA 1
ATOM 1461 C C . SER A 1 185 ? -40.167 25.688 -10.210 1.00 50.81 185 SER A C 1
ATOM 1463 O O . SER A 1 185 ? -40.132 26.807 -9.699 1.00 50.81 185 SER A O 1
ATOM 1465 N N . ASP A 1 186 ? -40.942 25.388 -11.252 1.00 50.75 186 ASP A N 1
ATOM 1466 C CA . ASP A 1 186 ? -42.187 26.084 -11.568 1.00 50.75 186 ASP A CA 1
ATOM 1467 C C . ASP A 1 186 ? -43.073 26.109 -10.313 1.00 50.75 186 ASP A C 1
ATOM 1469 O O . ASP A 1 186 ? -43.453 25.049 -9.823 1.00 50.75 186 ASP A O 1
ATOM 1473 N N . ASP A 1 187 ? -43.420 27.300 -9.825 1.00 49.84 187 ASP A N 1
ATOM 1474 C CA . ASP A 1 187 ? -44.640 27.552 -9.047 1.00 49.84 187 ASP A CA 1
ATOM 1475 C C . ASP A 1 187 ? -44.984 29.062 -9.124 1.00 49.84 187 ASP A C 1
ATOM 1477 O O . ASP A 1 187 ? -44.522 29.878 -8.319 1.00 49.84 187 ASP A O 1
ATOM 1481 N N . GLU A 1 188 ? -45.795 29.424 -10.130 1.00 50.16 188 GLU A N 1
ATOM 1482 C CA . GLU A 1 188 ? -46.704 30.591 -10.118 1.00 50.16 188 GLU A CA 1
ATOM 1483 C C . GLU A 1 188 ? -48.090 30.185 -9.589 1.00 50.16 188 GLU A C 1
ATOM 1485 O O . GLU A 1 188 ? -48.606 29.121 -10.008 1.00 50.16 188 GLU A O 1
#

Radius of gyration: 17.77 Å; Cα contacts (8 Å, |Δi|>4): 277; chains: 1; bounding box: 63×47×36 Å

Solvent-accessible surface area (backbone atoms only — not comparable to full-atom values): 10647 Å² total; per-residue (Å²): 101,30,68,39,48,52,59,46,57,74,70,40,78,68,61,38,57,34,70,82,71,15,48,60,33,28,50,52,21,26,54,39,13,50,55,43,14,64,75,68,75,40,73,54,77,54,25,56,58,42,29,58,30,32,57,48,41,44,89,59,93,71,82,57,89,57,16,22,52,45,16,18,54,52,57,71,74,53,54,47,80,57,61,73,41,55,74,74,52,48,54,49,44,23,51,35,20,46,42,51,88,72,62,70,51,82,71,59,67,60,39,31,34,48,39,35,14,48,54,70,53,37,51,81,77,74,43,81,63,56,52,91,55,37,46,48,70,72,57,30,33,39,52,72,64,79,41,76,82,79,89,78,63,60,71,59,46,34,38,73,58,37,32,17,50,58,72,64,47,76,46,77,82,82,79,80,74,75,80,74,76,83,80,75,78,84,82,132

Nearest PDB structures (foldseek):
  2pq7-assembly1_A-2  TM=7.670E-01  e=2.152E-03  uncultured Thermotogales bacterium
  8c3w-assembly1_A  TM=2.372E-01  e=4.187E+00  synthetic construct
  5fgl-assembly3_F  TM=2.033E-01  e=8.181E+00  Pseudomonas putida S16

Foldseek 3Di:
DLLLLLVLVVQADDFLLDCQQHLVLLLQLLLQLVVVCVVPVHDSLLRNLLSSQLRSQDPDPPDRLCRLQVSLVVLVPDDCVSSVHDPVVSVVSSCLSNCLPVLDQDDDPSSLSSSLSNLLSCVSVVDQRDLSSHRDPVSSCVSVVVDDRDDDPSQVSCCAPNQAGSRRHGHDNPPDDPPPPPPPPDDD

pLDDT: mean 93.1, std 13.2, range [43.0, 98.88]

Secondary structure (DSSP, 8-state):
-HHHHHHHHTT--S-TT-TTTSHHHHHHHHHHHHHHHHHHT---TTHHHHHHHTTTT-SSSS--TTHHHHHHHHHHHS-HHHHT--HHHHHHHHHHHHHGGGT---S-HHHHHHHHHHHGGGGGGTPPP-GGG--SHHHHHHHTTSS-PPP--HHHHIIIIISB-TTSPBPPP---------------

Mean predicted aligned error: 5.25 Å